Protein AF-0000000071233397 (afdb_homodimer)

Foldseek 3Di:
DDQCFLVVQLVVVVVVVDDQAFQEEEEQCFLNSSLLSSVVVRRQNYEYEDQDPVRVVNNVVSVSHPYYHHDAQALPDQGPAAFQQGQEYEYTAQPAPPGYPVNSVVNVLRNHHQQGKYKYKHADLVVRVVPDVCSPPCNVVVVVVVCVVVQQKAFDPPDFDWAACNDPRHIITMGMIGGD/DDQCFLVVQLVVVVVVPDDQAFQEEEEQCFLNSSLLSSVVVRRQNYEYEDQDPVRVVNNVVSVSHPYYHHDAQALPDQGPAAFQQGQEYEYTAQPAPPGYPVNSVVNVLRNHHQQGKYKYKHADLVVRVVPDVCSPPNNVVVVVVVCVVVQQWAFDPPDFDWAACNDPRHIITMGMIGGD

InterPro domains:
  IPR013216 Methyltransferase type 11 [PF08241] (25-119)
  IPR029063 S-adenosyl-L-methionine-dependent methyltransferase superfamily [G3DSA:3.40.50.150] (4-158)
  IPR029063 S-adenosyl-L-methionine-dependent methyltransferase superfamily [SSF53335] (17-158)

Secondary structure (DSSP, 8-state):
----HHHHHHHHHHHT---TT--EEEET-TTTHHHHHHHHTT---EEEEES-HHHHHHHHTT---SEEEE----SSPPPSS-TT-EEEEEEES-SSTTS--GGGHHHHHHTEEEEEEEEEEEE-GGGGTTT-GGGGGGHHHHHHHHHHHTTSEEEPTT-SEEEEEEETTEEEEEEEEEE-/----HHHHHHHHHHHT---TT--EEEET-TTTHHHHHHHHTT---EEEEES-HHHHHHHHTT---SEEEE----SSPPPSS-TT-EEEEEEES-SSTTS--GGGHHHHHHTEEEEEEEEEEEE-GGGGTTT-GGGGGGHHHHHHHHHHHTTSEEEPTT-SEEEEEEETTEEEEEEEEEE-

pLDDT: mean 94.41, std 7.29, range [35.34, 98.94]

Nearest PDB structures (foldseek):
  4rvd-assembly1_A  TM=6.442E-01  e=1.212E-06  Streptomyces argillaceus
  4e2w-assembly1_A  TM=6.762E-01  e=1.973E-05  Micromonospora chalcea
  4e33-assembly1_A  TM=6.770E-01  e=2.247E-05  Micromonospora chalcea
  4e31-assembly1_A  TM=6.654E-01  e=5.222E-05  Micromonospora chalcea
  4e2y-assembly1_A  TM=6.563E-01  e=7.224E-05  Micromonospora chalcea

Radius of gyration: 21.32 Å; Cα contacts (8 Å, |Δi|>4): 805; chains: 2; bounding box: 38×61×48 Å

Structure (mmCIF, N/CA/C/O backbone):
data_AF-0000000071233397-model_v1
#
loop_
_entity.id
_entity.type
_entity.pdbx_description
1 polymer 'Methyltransferase type 11 domain-containing protein'
#
loop_
_atom_site.group_PDB
_atom_site.id
_atom_site.type_symbol
_atom_site.label_atom_id
_atom_site.label_alt_id
_atom_site.label_comp_id
_atom_site.label_asym_id
_atom_site.label_entity_id
_atom_site.label_seq_id
_atom_site.pdbx_PDB_ins_code
_atom_site.Cartn_x
_atom_site.Cartn_y
_atom_site.Cartn_z
_atom_site.occupancy
_atom_site.B_iso_or_equiv
_atom_site.auth_seq_id
_atom_site.auth_comp_id
_atom_site.auth_asym_id
_atom_site.auth_atom_id
_atom_site.pdbx_PDB_model_num
ATOM 1 N N . MET A 1 1 ? 3.053 -9.32 6.953 1 35.34 1 MET A N 1
ATOM 2 C CA . MET A 1 1 ? 3.67 -8.164 7.602 1 35.34 1 MET A CA 1
ATOM 3 C C . MET A 1 1 ? 2.951 -6.879 7.215 1 35.34 1 MET A C 1
ATOM 5 O O . MET A 1 1 ? 2.602 -6.684 6.051 1 35.34 1 MET A O 1
ATOM 9 N N . GLU A 1 2 ? 2.107 -6.258 8.312 1 57.28 2 GLU A N 1
ATOM 10 C CA . GLU A 1 2 ? 1.035 -5.344 8.688 1 57.28 2 GLU A CA 1
ATOM 11 C C . GLU A 1 2 ? 1.42 -3.895 8.406 1 57.28 2 GLU A C 1
ATOM 13 O O . GLU A 1 2 ? 2.58 -3.512 8.562 1 57.28 2 GLU A O 1
ATOM 18 N N . TYR A 1 3 ? 1.066 -3.4 7.289 1 68 3 TYR A N 1
ATOM 19 C CA . TYR A 1 3 ? 1.159 -1.944 7.254 1 68 3 TYR A CA 1
ATOM 20 C C . TYR A 1 3 ? 0.625 -1.334 8.547 1 68 3 TYR A C 1
ATOM 22 O O . TYR A 1 3 ? -0.509 -1.606 8.945 1 68 3 TYR A O 1
ATOM 30 N N . ASN A 1 4 ? 1.48 -0.602 9.289 1 78.5 4 ASN A N 1
ATOM 31 C CA . ASN A 1 4 ? 1.163 -0.017 10.586 1 78.5 4 ASN A CA 1
ATOM 32 C C . ASN A 1 4 ? 1.314 1.501 10.57 1 78.5 4 ASN A C 1
ATOM 34 O O . ASN A 1 4 ? 1.545 2.117 11.609 1 78.5 4 ASN A O 1
ATOM 38 N N . GLY A 1 5 ? 1.146 2.045 9.367 1 85.94 5 GLY A N 1
ATOM 39 C CA . GLY A 1 5 ? 1.495 3.449 9.203 1 85.94 5 GLY A CA 1
ATOM 40 C C . GLY A 1 5 ? 0.657 4.375 10.062 1 85.94 5 GLY A C 1
ATOM 41 O O . GLY A 1 5 ? 1.182 5.309 10.672 1 85.94 5 GLY A O 1
ATOM 42 N N . GLY A 1 6 ? -0.65 4.172 10.188 1 91.5 6 GLY A N 1
ATOM 43 C CA . GLY A 1 6 ? -1.543 5.008 10.969 1 91.5 6 GLY A CA 1
ATOM 44 C C . GLY A 1 6 ? -1.247 4.961 12.461 1 91.5 6 GLY A C 1
ATOM 45 O O . GLY A 1 6 ? -1.093 6.004 13.094 1 91.5 6 GLY A O 1
ATOM 46 N N . SER A 1 7 ? -1.097 3.77 12.992 1 91.56 7 SER A N 1
ATOM 47 C CA . SER A 1 7 ? -0.805 3.586 14.406 1 91.56 7 SER A CA 1
ATOM 48 C C . SER A 1 7 ? 0.565 4.152 14.766 1 91.56 7 SER A C 1
ATOM 50 O O . SER A 1 7 ? 0.734 4.754 15.828 1 91.56 7 SER A O 1
ATOM 52 N N . ILE A 1 8 ? 1.503 3.955 13.859 1 93.19 8 ILE A N 1
ATOM 53 C CA . ILE A 1 8 ? 2.857 4.457 14.07 1 93.19 8 ILE A CA 1
ATOM 54 C C . ILE A 1 8 ? 2.846 5.98 14.086 1 93.19 8 ILE A C 1
ATOM 56 O O . ILE A 1 8 ? 3.418 6.605 14.984 1 93.19 8 ILE A O 1
ATOM 60 N N . ALA A 1 9 ? 2.186 6.562 13.086 1 96.62 9 ALA A N 1
ATOM 61 C CA . ALA A 1 9 ? 2.111 8.023 13.016 1 96.62 9 ALA A CA 1
ATOM 62 C C . ALA A 1 9 ? 1.471 8.602 14.273 1 96.62 9 ALA A C 1
ATOM 64 O O . ALA A 1 9 ? 1.976 9.57 14.844 1 96.62 9 ALA A O 1
ATOM 65 N N . ALA A 1 10 ? 0.35 7.984 14.711 1 97.25 10 ALA A N 1
ATOM 66 C CA . ALA A 1 10 ? -0.351 8.469 15.898 1 97.25 10 ALA A CA 1
ATOM 67 C C . ALA A 1 10 ? 0.529 8.352 17.141 1 97.25 10 ALA A C 1
ATOM 69 O O . ALA A 1 10 ? 0.567 9.258 17.969 1 97.25 10 ALA A O 1
ATOM 70 N N . LYS A 1 11 ? 1.208 7.23 17.234 1 96.44 11 LYS A N 1
ATOM 71 C CA . LYS A 1 11 ? 2.08 6.984 18.375 1 96.44 11 LYS A CA 1
ATOM 72 C C . LYS A 1 11 ? 3.146 8.07 18.5 1 96.44 11 LYS A C 1
ATOM 74 O O . LYS A 1 11 ? 3.328 8.656 19.562 1 96.44 11 LYS A O 1
ATOM 79 N N . TYR A 1 12 ? 3.795 8.336 17.453 1 97.31 12 TYR A N 1
ATOM 80 C CA . TYR A 1 12 ? 4.898 9.289 17.5 1 97.31 12 TYR A CA 1
ATOM 81 C C . TYR A 1 12 ? 4.379 10.719 17.547 1 97.31 12 TYR A C 1
ATOM 83 O O . TYR A 1 12 ? 4.996 11.594 18.172 1 97.31 12 TYR A O 1
ATOM 91 N N . PHE A 1 13 ? 3.264 10.984 16.938 1 98.25 13 PHE A N 1
ATOM 92 C CA . PHE A 1 13 ? 2.586 12.273 17.062 1 98.25 13 PHE A CA 1
ATOM 93 C C . PHE A 1 13 ? 2.307 12.594 18.516 1 98.25 13 PHE A C 1
ATOM 95 O O . PHE A 1 13 ? 2.557 13.711 18.969 1 98.25 13 PHE A O 1
ATOM 102 N N . LEU A 1 14 ? 1.788 11.633 19.25 1 98.38 14 LEU A N 1
ATOM 103 C CA . LEU A 1 14 ? 1.411 11.82 20.641 1 98.38 14 LEU A CA 1
ATOM 104 C C . LEU A 1 14 ? 2.635 12.141 21.5 1 98.38 14 LEU A C 1
ATOM 106 O O . LEU A 1 14 ? 2.533 12.875 22.484 1 98.38 14 LEU A O 1
ATOM 110 N N . GLN A 1 15 ? 3.77 11.648 21.078 1 97.69 15 GLN A N 1
ATOM 111 C CA . GLN A 1 15 ? 5.004 11.891 21.828 1 97.69 15 GLN A CA 1
ATOM 112 C C . GLN A 1 15 ? 5.449 13.344 21.688 1 97.69 15 GLN A C 1
ATOM 114 O O . GLN A 1 15 ? 6.258 13.82 22.484 1 97.69 15 GLN A O 1
ATOM 119 N N . MET A 1 16 ? 4.973 14.008 20.703 1 97.5 16 MET A N 1
ATOM 120 C CA . MET A 1 16 ? 5.355 15.398 20.5 1 97.5 16 MET A CA 1
ATOM 121 C C . MET A 1 16 ? 4.609 16.312 21.469 1 97.5 16 MET A C 1
ATOM 123 O O . MET A 1 16 ? 4.992 17.469 21.656 1 97.5 16 MET A O 1
ATOM 127 N N . ASN A 1 17 ? 3.512 15.836 22.062 1 97.19 17 ASN A N 1
ATOM 128 C CA . ASN A 1 17 ? 2.805 16.469 23.172 1 97.19 17 ASN A CA 1
ATOM 129 C C . ASN A 1 17 ? 2.299 17.859 22.781 1 97.19 17 ASN A C 1
ATOM 131 O O . ASN A 1 17 ? 2.537 18.844 23.5 1 97.19 17 ASN A O 1
ATOM 135 N N . PHE A 1 18 ? 1.607 17.922 21.672 1 98.31 18 PHE A N 1
ATOM 136 C CA . PHE A 1 18 ? 0.979 19.172 21.25 1 98.31 18 PHE A CA 1
ATOM 137 C C . PHE A 1 18 ? -0.182 19.531 22.172 1 98.31 18 PHE A C 1
ATOM 139 O O . PHE A 1 18 ? -0.684 18.672 22.906 1 98.31 18 PHE A O 1
ATOM 146 N N . GLU A 1 19 ? -0.528 20.812 22.156 1 98.19 19 GLU A N 1
ATOM 147 C CA . GLU A 1 19 ? -1.685 21.25 22.938 1 98.19 19 GLU A CA 1
ATOM 148 C C . GLU A 1 19 ? -2.955 20.547 22.484 1 98.19 19 GLU A C 1
ATOM 150 O O . GLU A 1 19 ? -3.176 20.344 21.297 1 98.19 19 GLU A O 1
ATOM 155 N N . LYS A 1 20 ? -3.822 20.172 23.406 1 98.12 20 LYS A N 1
ATOM 156 C CA . LYS A 1 20 ? -5.008 19.375 23.125 1 98.12 20 LYS A CA 1
ATOM 157 C C . LYS A 1 20 ? -6.023 20.156 22.297 1 98.12 20 LYS A C 1
ATOM 159 O O . LYS A 1 20 ? -6.852 19.562 21.609 1 98.12 20 LYS A O 1
ATOM 164 N N . ASP A 1 21 ? -5.941 21.438 22.359 1 97.75 21 ASP A N 1
ATOM 165 C CA . ASP A 1 21 ? -6.91 22.25 21.641 1 97.75 21 ASP A CA 1
ATOM 166 C C . ASP A 1 21 ? -6.395 22.609 20.234 1 97.75 21 ASP A C 1
ATOM 168 O O . ASP A 1 21 ? -7.047 23.344 19.5 1 97.75 21 ASP A O 1
ATOM 172 N N . SER A 1 22 ? -5.195 22.109 19.859 1 98.69 22 SER A N 1
ATOM 173 C CA . SER A 1 22 ? -4.664 22.328 18.531 1 98.69 22 SER A CA 1
ATOM 174 C C . SER A 1 22 ? -5.66 21.875 17.453 1 98.69 22 SER A C 1
ATOM 176 O O . SER A 1 22 ? -6.336 20.859 17.609 1 98.69 22 SER A O 1
ATOM 178 N N . LYS A 1 23 ? -5.75 22.688 16.406 1 98.88 23 LYS A N 1
ATOM 179 C CA . LYS A 1 23 ? -6.523 22.297 15.234 1 98.88 23 LYS A CA 1
ATOM 180 C C . LYS A 1 23 ? -5.699 21.391 14.32 1 98.88 23 LYS A C 1
ATOM 182 O O . LYS A 1 23 ? -4.688 21.828 13.758 1 98.88 23 LYS A O 1
ATOM 187 N N . ILE A 1 24 ? -6.125 20.156 14.164 1 98.94 24 ILE A N 1
ATOM 188 C CA . ILE A 1 24 ? -5.348 19.141 13.484 1 98.94 24 ILE A CA 1
ATOM 189 C C . ILE A 1 24 ? -6.078 18.688 12.211 1 98.94 24 ILE A C 1
ATOM 191 O O . ILE A 1 24 ? -7.301 18.547 12.219 1 98.94 24 ILE A O 1
ATOM 195 N N . LEU A 1 25 ? -5.367 18.547 11.141 1 98.94 25 LEU A N 1
ATOM 196 C CA . LEU A 1 25 ? -5.895 17.938 9.93 1 98.94 25 LEU A CA 1
ATOM 197 C C . LEU A 1 25 ? -5.184 16.609 9.633 1 98.94 25 LEU A C 1
ATOM 199 O O . LEU A 1 25 ? -3.951 16.578 9.578 1 98.94 25 LEU A O 1
ATOM 203 N N . ASP A 1 26 ? -5.938 15.57 9.578 1 98.81 26 ASP A N 1
ATOM 204 C CA . ASP A 1 26 ? -5.48 14.258 9.148 1 98.81 26 ASP A CA 1
ATOM 205 C C . ASP A 1 26 ? -5.668 14.078 7.641 1 98.81 26 ASP A C 1
ATOM 207 O O . ASP A 1 26 ? -6.777 13.812 7.18 1 98.81 26 ASP A O 1
ATOM 211 N N . ILE A 1 27 ? -4.574 14.242 6.871 1 98.38 27 ILE A N 1
ATOM 212 C CA . ILE A 1 27 ? -4.641 14.102 5.418 1 98.38 27 ILE A CA 1
ATOM 213 C C . ILE A 1 27 ? -4.371 12.648 5.027 1 98.38 27 ILE A C 1
ATOM 215 O O . ILE A 1 27 ? -3.398 12.047 5.488 1 98.38 27 ILE A O 1
ATOM 219 N N . GLY A 1 28 ? -5.137 12.172 4.035 1 96.25 28 GLY A N 1
ATOM 220 C CA . GLY A 1 28 ? -5.113 10.734 3.82 1 96.25 28 GLY A CA 1
ATOM 221 C C . GLY A 1 28 ? -5.617 9.945 5.016 1 96.25 28 GLY A C 1
ATOM 222 O O . GLY A 1 28 ? -4.973 8.992 5.453 1 96.25 28 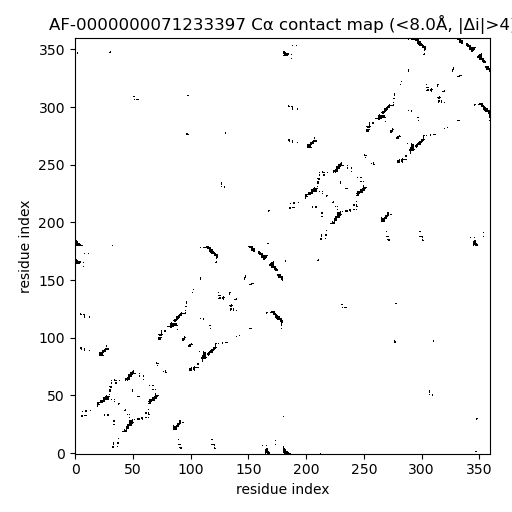GLY A O 1
ATOM 223 N N . ALA A 1 29 ? -6.766 10.281 5.531 1 96.44 29 ALA A N 1
ATOM 224 C CA . ALA A 1 29 ? -7.23 9.812 6.836 1 96.44 29 ALA A CA 1
ATOM 225 C C . ALA A 1 29 ? -7.703 8.367 6.758 1 96.44 29 ALA A C 1
ATOM 227 O O . ALA A 1 29 ? -7.816 7.684 7.777 1 96.44 29 ALA A O 1
ATOM 228 N N . GLY A 1 30 ? -7.996 7.902 5.535 1 92.56 30 GLY A N 1
ATOM 229 C CA . GLY A 1 30 ? -8.438 6.523 5.395 1 92.56 30 GLY A CA 1
ATOM 230 C C . GLY A 1 30 ? -9.672 6.203 6.223 1 92.56 30 GLY A C 1
ATOM 231 O O . GLY A 1 30 ? -10.656 6.938 6.188 1 92.56 30 GLY A O 1
ATOM 232 N N . THR A 1 31 ? -9.625 5.145 6.965 1 91.38 31 THR A N 1
ATOM 233 C CA . THR A 1 31 ? -10.773 4.738 7.77 1 91.38 31 THR A CA 1
ATOM 234 C C . THR A 1 31 ? -10.773 5.457 9.117 1 91.38 31 THR A C 1
ATOM 236 O O . THR A 1 31 ? -11.672 5.25 9.938 1 91.38 31 THR A O 1
ATOM 239 N N . GLY A 1 32 ? -9.773 6.203 9.414 1 95.12 32 GLY A N 1
ATOM 240 C CA . GLY A 1 32 ? -9.82 7.102 10.555 1 95.12 32 GLY A CA 1
ATOM 241 C C . GLY A 1 32 ? -9.102 6.559 11.773 1 95.12 32 GLY A C 1
ATOM 242 O O . GLY A 1 32 ? -9.469 6.875 12.906 1 95.12 32 GLY A O 1
ATOM 243 N N . ILE A 1 33 ? -8.07 5.836 11.594 1 93.31 33 ILE A N 1
ATOM 244 C CA . ILE A 1 33 ? -7.348 5.219 12.703 1 93.31 33 ILE A CA 1
ATOM 245 C C . ILE A 1 33 ? -6.656 6.297 13.531 1 93.31 33 ILE A C 1
ATOM 247 O O . ILE A 1 33 ? -6.68 6.25 14.766 1 93.31 33 ILE A O 1
ATOM 251 N N . ILE A 1 34 ? -6.094 7.246 12.891 1 96.88 34 ILE A N 1
ATOM 252 C CA . ILE A 1 34 ? -5.371 8.305 13.586 1 96.88 34 ILE A CA 1
ATOM 253 C C . ILE A 1 34 ? -6.344 9.125 14.43 1 96.88 34 ILE A C 1
ATOM 255 O O . ILE A 1 34 ? -6.074 9.398 15.602 1 96.88 34 ILE A O 1
ATOM 259 N N . GLY A 1 35 ? -7.438 9.5 13.836 1 97.5 35 GLY A N 1
ATOM 260 C CA . GLY A 1 35 ? -8.438 10.242 14.578 1 97.5 35 GLY A CA 1
ATOM 261 C C . GLY A 1 35 ? -8.914 9.523 15.828 1 97.5 35 GLY A C 1
ATOM 262 O O . GLY A 1 35 ? -9.07 10.133 16.891 1 97.5 35 GLY A O 1
ATOM 263 N N . GLU A 1 36 ? -9.148 8.25 15.727 1 96.69 36 GLU A N 1
ATOM 264 C CA . GLU A 1 36 ? -9.586 7.441 16.859 1 96.69 36 GLU A CA 1
ATOM 265 C C . GLU A 1 36 ? -8.57 7.48 18 1 96.69 36 GLU A C 1
ATOM 267 O O . GLU A 1 36 ? -8.93 7.684 19.156 1 96.69 36 GLU A O 1
ATOM 272 N N . ILE A 1 37 ? -7.324 7.273 17.641 1 97.19 37 ILE A N 1
ATOM 273 C CA . ILE A 1 37 ? -6.262 7.23 18.641 1 97.19 37 ILE A CA 1
ATOM 274 C C . ILE A 1 37 ? -6.094 8.609 19.281 1 97.19 37 ILE A C 1
ATOM 276 O O . ILE A 1 37 ? -5.992 8.727 20.5 1 97.19 37 ILE A O 1
ATOM 280 N N . LEU A 1 38 ? -6.113 9.648 18.469 1 98.38 38 LEU A N 1
ATOM 281 C CA . LEU A 1 38 ? -5.906 10.992 18.969 1 98.38 38 LEU A CA 1
ATOM 282 C C . LEU A 1 38 ? -7.062 11.414 19.875 1 98.38 38 LEU A C 1
ATOM 284 O O . LEU A 1 38 ? -6.848 12.039 20.922 1 98.38 38 LEU A O 1
ATOM 288 N N . GLN A 1 39 ? -8.281 11.055 19.453 1 98 39 GLN A N 1
ATOM 289 C CA . GLN A 1 39 ? -9.445 11.391 20.266 1 98 39 GLN A CA 1
ATOM 290 C C . GLN A 1 39 ? -9.375 10.711 21.641 1 98 39 GLN A C 1
ATOM 292 O O . GLN A 1 39 ? -9.672 11.328 22.656 1 98 39 GLN A O 1
ATOM 297 N N . HIS A 1 40 ? -9.023 9.516 21.656 1 97.69 40 HIS A N 1
ATOM 298 C CA . HIS A 1 40 ? -8.883 8.766 22.891 1 97.69 40 HIS A CA 1
ATOM 299 C C . HIS A 1 40 ? -7.828 9.383 23.797 1 97.69 40 HIS A C 1
ATOM 301 O O . HIS A 1 40 ? -7.84 9.164 25.016 1 97.69 40 HIS A O 1
ATOM 307 N N . ASN A 1 41 ? -6.961 10.117 23.219 1 98.19 41 ASN A N 1
ATOM 308 C CA . ASN A 1 41 ? -5.895 10.742 23.984 1 98.19 41 ASN A CA 1
ATOM 309 C C . ASN A 1 41 ? -6.168 12.227 24.219 1 98.19 41 ASN A C 1
ATOM 311 O O . ASN A 1 41 ? -5.25 12.984 24.531 1 98.19 41 ASN A O 1
ATOM 315 N N . GLY A 1 42 ? -7.328 12.656 23.906 1 97.94 42 GLY A N 1
ATOM 316 C CA . GLY A 1 42 ? -7.777 13.953 24.391 1 97.94 42 GLY A CA 1
ATOM 317 C C . GLY A 1 42 ? -7.82 15.016 23.297 1 97.94 42 GLY A C 1
ATOM 318 O O . GLY A 1 42 ? -8.133 16.172 23.562 1 97.94 42 GLY A O 1
ATOM 319 N N . TYR A 1 43 ? -7.5 14.688 22.094 1 98.5 43 TYR A N 1
ATOM 320 C CA . TYR A 1 43 ? -7.617 15.633 20.984 1 98.5 43 TYR A CA 1
ATOM 321 C C . TYR A 1 43 ? -9.023 15.602 20.391 1 98.5 43 TYR A C 1
ATOM 323 O O . TYR A 1 43 ? -9.523 14.539 20.016 1 98.5 43 TYR A O 1
ATOM 331 N N . GLU A 1 44 ? -9.617 16.766 20.281 1 97.12 44 GLU A N 1
ATOM 332 C CA . GLU A 1 44 ? -11.008 16.781 19.828 1 97.12 44 GLU A CA 1
ATOM 333 C C . GLU A 1 44 ? -11.172 17.625 18.562 1 97.12 44 GLU A C 1
ATOM 335 O O . GLU A 1 44 ? -12.188 17.516 17.875 1 97.12 44 GLU A O 1
ATOM 340 N N . ASN A 1 45 ? -10.227 18.469 18.312 1 98.56 45 ASN A N 1
ATOM 341 C CA . ASN A 1 45 ? -10.297 19.375 17.172 1 98.56 45 ASN A CA 1
ATOM 342 C C . ASN A 1 45 ? -9.547 18.812 15.961 1 98.56 45 ASN A C 1
ATOM 344 O O . ASN A 1 45 ? -8.555 19.375 15.516 1 98.56 45 ASN A O 1
ATOM 348 N N . ILE A 1 46 ? -10.094 17.703 15.43 1 98.81 46 ILE A N 1
ATOM 349 C CA . ILE A 1 46 ? -9.438 16.984 14.344 1 98.81 46 ILE A CA 1
ATOM 350 C C . ILE A 1 46 ? -10.352 16.969 13.117 1 98.81 46 ILE A C 1
ATOM 352 O O . ILE A 1 46 ? -11.531 16.609 13.219 1 98.81 46 ILE A O 1
ATOM 356 N N . ASP A 1 47 ? -9.883 17.406 12.008 1 98.88 47 ASP A N 1
ATOM 357 C CA . ASP A 1 47 ? -10.539 17.25 10.711 1 98.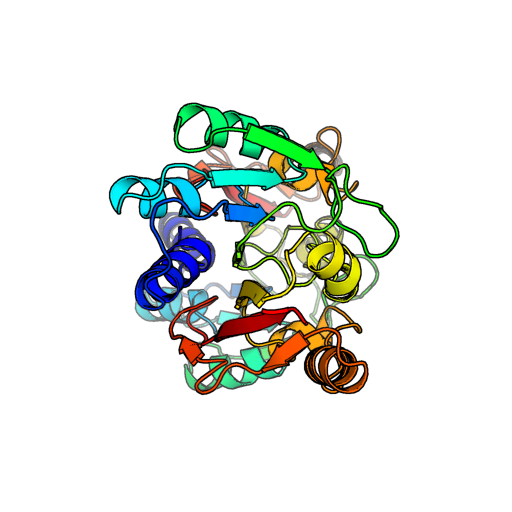88 47 ASP A CA 1
ATOM 358 C C . ASP A 1 47 ? -9.867 16.156 9.891 1 98.88 47 ASP A C 1
ATOM 360 O O . ASP A 1 47 ? -8.719 15.797 10.141 1 98.88 47 ASP A O 1
ATOM 364 N N . ALA A 1 48 ? -10.617 15.609 8.984 1 98.75 48 ALA A N 1
ATOM 365 C CA . ALA A 1 48 ? -10.109 14.562 8.102 1 98.75 48 ALA A CA 1
ATOM 366 C C . ALA A 1 48 ? -10.219 14.984 6.637 1 98.75 48 ALA A C 1
ATOM 368 O O . ALA A 1 48 ? -11.18 15.656 6.254 1 98.75 48 ALA A O 1
ATOM 369 N N . LEU A 1 49 ? -9.234 14.625 5.859 1 98.12 49 LEU A N 1
ATOM 370 C CA . LEU A 1 49 ? -9.266 14.805 4.414 1 98.12 49 LEU A CA 1
ATOM 371 C C . LEU A 1 49 ? -8.836 13.531 3.695 1 98.12 49 LEU A C 1
ATOM 373 O O . LEU A 1 49 ? -7.801 12.953 4.023 1 98.12 49 LEU A O 1
ATOM 377 N N . ASP A 1 50 ? -9.617 13.016 2.846 1 95.81 50 ASP A N 1
ATOM 378 C CA . ASP A 1 50 ? -9.312 11.883 1.974 1 95.81 50 ASP A CA 1
ATOM 379 C C . ASP A 1 50 ? -10.094 11.977 0.663 1 95.81 50 ASP A C 1
ATOM 381 O O . ASP A 1 50 ? -11.102 12.68 0.585 1 95.81 50 ASP A O 1
ATOM 385 N N . SER A 1 51 ? -9.562 11.336 -0.339 1 92.94 51 SER A N 1
ATOM 386 C CA . SER A 1 51 ? -10.234 11.391 -1.634 1 92.94 51 SER A CA 1
ATOM 387 C C . SER A 1 51 ? -11.234 10.242 -1.789 1 92.94 51 SER A C 1
ATOM 389 O O . SER A 1 51 ? -12.109 10.289 -2.66 1 92.94 51 SER A O 1
ATOM 391 N N . ASN A 1 52 ? -11.062 9.203 -1.028 1 90.06 52 ASN A N 1
ATOM 392 C CA . ASN A 1 52 ? -11.844 7.98 -1.206 1 90.06 52 ASN A CA 1
ATOM 393 C C . ASN A 1 52 ? -13.172 8.047 -0.45 1 90.06 52 ASN A C 1
ATOM 395 O O . ASN A 1 52 ? -13.188 8.008 0.781 1 90.06 52 ASN A O 1
ATOM 399 N N . GLU A 1 53 ? -14.258 8.031 -1.21 1 90.25 53 GLU A N 1
ATOM 400 C CA . GLU A 1 53 ? -15.594 8.156 -0.626 1 90.25 53 GLU A CA 1
ATOM 401 C C . GLU A 1 53 ? -15.922 6.961 0.26 1 90.25 53 GLU A C 1
ATOM 403 O O . GLU A 1 53 ? -16.547 7.113 1.315 1 90.25 53 GLU A O 1
ATOM 408 N N . GLU A 1 54 ? -15.562 5.832 -0.189 1 86.94 54 GLU A N 1
ATOM 409 C CA . GLU A 1 54 ? -15.852 4.621 0.574 1 86.94 54 GLU A CA 1
ATOM 410 C C . GLU A 1 54 ? -15.156 4.641 1.929 1 86.94 54 GLU A C 1
ATOM 412 O O . GLU A 1 54 ? -15.742 4.27 2.945 1 86.94 54 GLU A O 1
ATOM 417 N N . MET A 1 55 ? -13.914 5.004 1.974 1 90.5 55 MET A N 1
ATOM 418 C CA . MET A 1 55 ? -13.172 5.105 3.223 1 90.5 55 MET A CA 1
ATOM 419 C C . MET A 1 55 ? -13.773 6.172 4.133 1 90.5 55 MET A C 1
ATOM 421 O O . MET A 1 55 ? -13.875 5.973 5.344 1 90.5 55 MET A O 1
ATOM 425 N N . LEU A 1 56 ? -14.188 7.301 3.49 1 94 56 LEU A N 1
ATOM 426 C CA . LEU A 1 56 ? -14.758 8.391 4.27 1 94 56 LEU A CA 1
ATOM 427 C C . LEU A 1 56 ? -16.078 7.973 4.902 1 94 56 LEU A C 1
ATOM 429 O O . LEU A 1 56 ? -16.406 8.414 6.008 1 94 56 LEU A O 1
ATOM 433 N N . THR A 1 57 ? -16.812 7.16 4.23 1 92.88 57 THR A N 1
ATOM 434 C CA . THR A 1 57 ? -18.062 6.645 4.773 1 92.88 57 THR A CA 1
ATOM 435 C C . THR A 1 57 ? -17.812 5.84 6.047 1 92.88 57 THR A C 1
ATOM 437 O O . THR A 1 57 ? -18.531 5.984 7.035 1 92.88 57 THR A O 1
ATOM 440 N N . ILE A 1 58 ? -16.844 5.07 6.07 1 91.62 58 ILE A N 1
ATOM 441 C CA . ILE A 1 58 ? -16.469 4.273 7.227 1 91.62 58 ILE A CA 1
ATOM 442 C C . ILE A 1 58 ? -15.945 5.191 8.336 1 91.62 58 ILE A C 1
ATOM 444 O O . ILE A 1 58 ? -16.312 5.031 9.5 1 91.62 58 ILE A O 1
ATOM 448 N N . LEU A 1 59 ? -15.109 6.082 7.941 1 94.94 59 LEU A N 1
ATOM 449 C CA . LEU A 1 59 ? -14.5 7.027 8.867 1 94.94 59 LEU A CA 1
ATOM 450 C C . LEU A 1 59 ? -15.562 7.809 9.633 1 94.94 59 LEU A C 1
ATOM 452 O O . LEU A 1 59 ? -15.422 8.055 10.828 1 94.94 59 LEU A O 1
ATOM 456 N N . LYS A 1 60 ? -16.578 8.25 8.977 1 96.56 60 LYS A N 1
ATOM 457 C CA . LYS A 1 60 ? -17.625 9.062 9.57 1 96.56 60 LYS A CA 1
ATOM 458 C C . LYS A 1 60 ? -18.344 8.305 10.695 1 96.56 60 LYS A C 1
ATOM 460 O O . LYS A 1 60 ? -18.812 8.914 11.656 1 96.56 60 LYS A O 1
ATOM 465 N N . GLN A 1 61 ? -18.281 7.031 10.633 1 94.94 61 GLN A N 1
ATOM 466 C CA . GLN A 1 61 ? -18.953 6.211 11.641 1 94.94 61 GLN A CA 1
ATOM 467 C C . GLN A 1 61 ? -18.188 6.215 12.953 1 94.94 61 GLN A C 1
ATOM 469 O O . GLN A 1 61 ? -18.734 5.895 14.008 1 94.94 61 GLN A O 1
ATOM 474 N N . LYS A 1 62 ? -17.016 6.578 12.914 1 93.62 62 LYS A N 1
ATOM 475 C CA . LYS A 1 62 ? -16.188 6.578 14.109 1 93.62 62 LYS A CA 1
ATOM 476 C C . LYS A 1 62 ? -16.453 7.809 14.969 1 93.62 62 LYS A C 1
ATOM 478 O O . LYS A 1 62 ? -16.125 7.832 16.156 1 93.62 62 LYS A O 1
ATOM 483 N N . ASN A 1 63 ? -16.922 8.844 14.398 1 96.12 63 ASN A N 1
ATOM 484 C CA . ASN A 1 63 ? -17.312 10.062 15.094 1 96.12 63 ASN A CA 1
ATOM 485 C C . ASN A 1 63 ? -16.141 10.695 15.836 1 96.12 63 ASN A C 1
ATOM 487 O O . ASN A 1 63 ? -16.297 11.156 16.969 1 96.12 63 ASN A O 1
ATOM 491 N N . CYS A 1 64 ? -15 10.633 15.266 1 97.38 64 CYS A N 1
ATOM 492 C CA . CYS A 1 64 ? -13.812 11.172 15.922 1 97.38 64 CYS A CA 1
ATOM 493 C C . CYS A 1 64 ? -13.297 12.406 15.195 1 97.38 64 CYS A C 1
ATOM 495 O O . CYS A 1 64 ? -12.328 13.031 15.633 1 97.38 64 CYS A O 1
ATOM 497 N N . TYR A 1 65 ? -13.891 12.773 14.125 1 98.44 65 TYR A N 1
ATOM 498 C CA . TYR A 1 65 ? -13.508 13.938 13.336 1 98.44 65 TYR A CA 1
ATOM 499 C C . TYR A 1 65 ? -14.609 14.992 13.352 1 98.44 65 TYR A C 1
ATOM 501 O O . TYR A 1 65 ? -15.797 14.664 13.266 1 98.44 65 TYR A O 1
ATOM 509 N N . LYS A 1 66 ? -14.25 16.234 13.469 1 98.25 66 LYS A N 1
ATOM 510 C CA . LYS A 1 66 ? -15.211 17.328 13.461 1 98.25 66 LYS A CA 1
ATOM 511 C C . LYS A 1 66 ? -15.727 17.594 12.055 1 98.25 66 LYS A C 1
ATOM 513 O O . LYS A 1 66 ? -16.922 17.812 11.859 1 98.25 66 LYS A O 1
ATOM 518 N N . ASN A 1 67 ? -14.797 17.672 11.148 1 98.19 67 ASN A N 1
ATOM 519 C CA . ASN A 1 67 ? -15.125 17.891 9.742 1 98.19 67 ASN A CA 1
ATOM 520 C C . ASN A 1 67 ? -14.438 16.859 8.844 1 98.19 67 ASN A C 1
ATOM 522 O O . ASN A 1 67 ? -13.32 16.422 9.133 1 98.19 67 ASN A O 1
ATOM 526 N N . VAL A 1 68 ? -15.172 16.469 7.836 1 98.19 68 VAL A N 1
ATOM 527 C CA . VAL A 1 68 ? -14.664 15.531 6.844 1 98.19 68 VAL A CA 1
ATOM 528 C C . VAL A 1 68 ? -14.641 16.203 5.469 1 98.19 68 VAL A C 1
ATOM 530 O O . VAL A 1 68 ? -15.672 16.641 4.965 1 98.19 68 VAL A O 1
ATOM 533 N N . ILE A 1 69 ? -13.469 16.281 4.902 1 97.69 69 ILE A N 1
ATOM 534 C CA . ILE A 1 69 ? -13.266 16.953 3.627 1 97.69 69 ILE A CA 1
ATOM 535 C C . ILE A 1 69 ? -12.93 15.922 2.549 1 97.69 69 ILE A C 1
ATOM 537 O O . ILE A 1 69 ? -11.977 15.148 2.688 1 97.69 69 ILE A O 1
ATOM 541 N N . LYS A 1 70 ? -13.734 15.852 1.519 1 96.06 70 LYS A N 1
ATOM 542 C CA . LYS A 1 70 ? -13.406 15.023 0.359 1 96.06 70 LYS A CA 1
ATOM 543 C C . LYS A 1 70 ? -12.633 15.828 -0.685 1 96.06 70 LYS A C 1
ATOM 545 O O . LYS A 1 70 ? -13.156 16.781 -1.254 1 96.06 70 LYS A O 1
ATOM 550 N N . SER A 1 71 ? -11.359 15.43 -0.914 1 94.88 71 SER A N 1
ATOM 551 C CA . SER A 1 71 ? -10.539 16.125 -1.9 1 94.88 71 SER A CA 1
ATOM 552 C C . SER A 1 71 ? -9.336 15.281 -2.312 1 94.88 71 SER A C 1
ATOM 554 O O . SER A 1 71 ? -8.812 14.508 -1.512 1 94.88 71 SER A O 1
ATOM 556 N N . ILE A 1 72 ? -8.945 15.461 -3.557 1 92.62 72 ILE A N 1
ATOM 557 C CA . ILE A 1 72 ? -7.691 14.875 -4.023 1 92.62 72 ILE A CA 1
ATOM 558 C C . ILE A 1 72 ? -6.527 15.805 -3.68 1 92.62 72 ILE A C 1
ATOM 560 O O . ILE A 1 72 ? -6.672 17.031 -3.709 1 92.62 72 ILE A O 1
ATOM 564 N N . VAL A 1 73 ? -5.469 15.234 -3.324 1 95.19 73 VAL A N 1
ATOM 565 C CA . VAL A 1 73 ? -4.266 16 -3.025 1 95.19 73 VAL A CA 1
ATOM 566 C C . VAL A 1 73 ? -3.236 15.812 -4.137 1 95.19 73 VAL A C 1
ATOM 568 O O . VAL A 1 73 ? -2.646 14.734 -4.262 1 95.19 73 VAL A O 1
ATOM 571 N N . THR A 1 74 ? -3.014 16.781 -4.926 1 93.69 74 THR A N 1
ATOM 572 C CA . THR A 1 74 ? -1.997 16.812 -5.973 1 93.69 74 THR A CA 1
ATOM 573 C C . THR A 1 74 ? -1.251 18.141 -5.969 1 93.69 74 THR A C 1
ATOM 575 O O . THR A 1 74 ? -1.713 19.109 -5.375 1 93.69 74 THR A O 1
ATOM 578 N N . PRO A 1 75 ? -0.07 18.109 -6.586 1 94.44 75 PRO A N 1
ATOM 579 C CA . PRO A 1 75 ? 0.672 19.375 -6.641 1 94.44 75 PRO A CA 1
ATOM 580 C C . PRO A 1 75 ? -0.096 20.469 -7.363 1 94.44 75 PRO A C 1
ATOM 582 O O . PRO A 1 75 ? 0.099 21.656 -7.074 1 94.44 75 PRO A O 1
ATOM 585 N N . GLU A 1 76 ? -1.046 20.094 -8.234 1 92.56 76 GLU A N 1
ATOM 586 C CA . GLU A 1 76 ? -1.727 21.062 -9.102 1 92.56 76 GLU A CA 1
ATOM 587 C C . GLU A 1 76 ? -3.066 21.484 -8.508 1 92.56 76 GLU A C 1
ATOM 589 O O . GLU A 1 76 ? -3.635 22.5 -8.914 1 92.56 76 GLU A O 1
ATOM 594 N N . THR A 1 77 ? -3.508 20.75 -7.566 1 89.06 77 THR A N 1
ATOM 595 C CA . THR A 1 77 ? -4.836 21.016 -7.027 1 89.06 77 THR A CA 1
ATOM 596 C C . THR A 1 77 ? -4.754 21.891 -5.777 1 89.06 77 THR A C 1
ATOM 598 O O . THR A 1 77 ? -4.055 21.547 -4.82 1 89.06 77 THR A O 1
ATOM 601 N N . LYS A 1 78 ? -5.496 22.984 -5.883 1 93.31 78 LYS A N 1
ATOM 602 C CA . LYS A 1 78 ? -5.625 23.781 -4.672 1 93.31 78 LYS A CA 1
ATOM 603 C C . LYS A 1 78 ? -6.625 23.156 -3.701 1 93.31 78 LYS A C 1
ATOM 605 O O . LYS A 1 78 ? -7.801 23 -4.031 1 93.31 78 LYS A O 1
ATOM 610 N N . LEU A 1 79 ? -6.164 22.797 -2.549 1 96.19 79 LEU A N 1
ATOM 611 C CA . LEU A 1 79 ? -7.051 22.234 -1.543 1 96.19 79 LEU A CA 1
ATOM 612 C C . LEU A 1 79 ? -8.133 23.234 -1.141 1 96.19 79 LEU A C 1
ATOM 614 O O . LEU A 1 79 ? -7.863 24.438 -1.034 1 96.19 79 LEU A O 1
ATOM 618 N N . PRO A 1 80 ? -9.344 22.781 -0.975 1 96.94 80 PRO A N 1
ATOM 619 C CA . PRO A 1 80 ? -10.43 23.672 -0.545 1 96.94 80 PRO A CA 1
ATOM 620 C C . PRO A 1 80 ? -10.352 24.016 0.939 1 96.94 80 PRO A C 1
ATOM 622 O O . PRO A 1 80 ? -11.32 23.812 1.678 1 96.94 80 PRO A O 1
ATOM 625 N N . ILE A 1 81 ? -9.273 24.5 1.324 1 98.19 81 ILE A N 1
ATOM 626 C CA . ILE A 1 81 ? -8.961 24.859 2.703 1 98.19 81 ILE A CA 1
ATOM 627 C C . ILE A 1 81 ? -8.266 26.219 2.738 1 98.19 81 ILE A C 1
ATOM 629 O O . ILE A 1 81 ? -7.434 26.531 1.882 1 98.19 81 ILE A O 1
ATOM 633 N N . ASN A 1 82 ? -8.594 27.047 3.639 1 98.06 82 ASN A N 1
ATOM 634 C CA . ASN A 1 82 ? -7.996 28.375 3.768 1 98.06 82 ASN A CA 1
ATOM 635 C C . ASN A 1 82 ? -6.52 28.297 4.141 1 98.06 82 ASN A C 1
ATOM 637 O O . ASN A 1 82 ? -6.094 27.328 4.777 1 98.06 82 ASN A O 1
ATOM 641 N N . ASP A 1 83 ? -5.789 29.344 3.744 1 98.31 83 ASP A N 1
ATOM 642 C CA . ASP A 1 83 ? -4.387 29.422 4.133 1 98.31 83 ASP A CA 1
ATOM 643 C C . ASP A 1 83 ? -4.238 29.453 5.656 1 98.31 83 ASP A C 1
ATOM 645 O O . ASP A 1 83 ? -5.047 30.078 6.348 1 98.31 83 ASP A O 1
ATOM 649 N N . ARG A 1 84 ? -3.244 28.766 6.176 1 98.56 84 ARG A N 1
ATOM 650 C CA . ARG A 1 84 ? -2.852 28.844 7.578 1 98.56 84 ARG A CA 1
ATOM 651 C C . ARG A 1 84 ? -4.023 28.5 8.492 1 98.56 84 ARG A C 1
ATOM 653 O O . ARG A 1 84 ? -4.281 29.203 9.469 1 98.56 84 ARG A O 1
ATOM 660 N N . GLN A 1 85 ? -4.695 27.469 8.102 1 98.69 85 GLN A N 1
ATOM 661 C CA . GLN A 1 85 ? -5.906 27.125 8.836 1 98.69 85 GLN A CA 1
ATOM 662 C C . GLN A 1 85 ? -5.594 26.172 9.984 1 98.69 85 GLN A C 1
ATOM 664 O O . GLN A 1 85 ? -6.266 26.188 11.016 1 98.69 85 GLN A O 1
ATOM 669 N N . TYR A 1 86 ? -4.598 25.359 9.898 1 98.94 86 TYR A N 1
ATOM 670 C CA . TYR A 1 86 ? -4.375 24.281 10.867 1 98.94 86 TYR A CA 1
ATOM 671 C C . TYR A 1 86 ? -3.088 24.516 11.648 1 98.94 86 TYR A C 1
ATOM 673 O O . TYR A 1 86 ? -2.107 25.031 11.109 1 98.94 86 TYR A O 1
ATOM 681 N N . ASP A 1 87 ? -3.115 24.109 12.914 1 98.94 87 ASP A N 1
ATOM 682 C CA . ASP A 1 87 ? -1.913 24.125 13.734 1 98.94 87 ASP A CA 1
ATOM 683 C C . ASP A 1 87 ? -0.971 22.984 13.367 1 98.94 87 ASP A C 1
ATOM 685 O O . ASP A 1 87 ? 0.25 23.156 13.375 1 98.94 87 ASP A O 1
ATOM 689 N N . ILE A 1 88 ? -1.514 21.859 13.094 1 98.94 88 ILE A N 1
ATOM 690 C CA . ILE A 1 88 ? -0.747 20.656 12.836 1 98.94 88 ILE A CA 1
ATOM 691 C C . ILE A 1 88 ? -1.419 19.844 11.734 1 98.94 88 ILE A C 1
ATOM 693 O O . ILE A 1 88 ? -2.643 19.688 11.719 1 98.94 88 ILE A O 1
ATOM 697 N N . ILE A 1 89 ? -0.625 19.344 10.828 1 98.94 89 ILE A N 1
ATOM 698 C CA . ILE A 1 89 ? -1.055 18.359 9.836 1 98.94 89 ILE A CA 1
ATOM 699 C C . ILE A 1 89 ? -0.373 17.016 10.109 1 98.94 89 ILE A C 1
ATOM 701 O O . ILE A 1 89 ? 0.824 16.969 10.398 1 98.94 89 ILE A O 1
ATOM 705 N N . ILE A 1 90 ? -1.149 15.945 10.102 1 98.88 90 ILE A N 1
ATOM 706 C CA . ILE A 1 90 ? -0.597 14.609 10.25 1 98.88 90 ILE A CA 1
ATOM 707 C C . ILE A 1 90 ? -0.989 13.742 9.055 1 98.88 90 ILE A C 1
ATOM 709 O O . ILE A 1 90 ? -2.102 13.859 8.531 1 98.88 90 ILE A O 1
ATOM 713 N N . MET A 1 91 ? -0.069 12.984 8.562 1 98.31 91 MET A N 1
ATOM 714 C CA . MET A 1 91 ? -0.257 12.047 7.461 1 98.31 91 MET A CA 1
ATOM 715 C C . MET A 1 91 ? 0.385 10.703 7.781 1 98.31 91 MET A C 1
ATOM 717 O O . MET A 1 91 ? 1.337 10.633 8.562 1 98.31 91 MET A O 1
ATOM 721 N N . ALA A 1 92 ? -0.126 9.648 7.219 1 96.5 92 ALA A N 1
ATOM 722 C CA . ALA A 1 92 ? 0.449 8.328 7.441 1 96.5 92 ALA A CA 1
ATOM 723 C C . ALA A 1 92 ? 0.454 7.508 6.152 1 96.5 92 ALA A C 1
ATOM 725 O O . ALA A 1 92 ? -0.606 7.184 5.613 1 96.5 92 ALA A O 1
ATOM 726 N N . GLY A 1 93 ? 1.628 7.188 5.711 1 93.88 93 GLY A N 1
ATOM 727 C CA . GLY A 1 93 ? 1.776 6.27 4.594 1 93.88 93 GLY A CA 1
ATOM 728 C C . GLY A 1 93 ? 1.246 6.828 3.285 1 93.88 93 GLY A C 1
ATOM 729 O O . GLY A 1 93 ? 0.824 6.07 2.408 1 93.88 93 GLY A O 1
ATOM 730 N N . VAL A 1 94 ? 1.214 8.117 3.146 1 94.81 94 VAL A N 1
ATOM 731 C CA . VAL A 1 94 ? 0.563 8.695 1.975 1 94.81 94 VAL A CA 1
ATOM 732 C C . VAL A 1 94 ? 1.604 8.984 0.896 1 94.81 94 VAL A C 1
ATOM 734 O O . VAL A 1 94 ? 1.278 9.031 -0.293 1 94.81 94 VAL A O 1
ATOM 737 N N . PHE A 1 95 ? 2.857 9.211 1.322 1 95.62 95 PHE A N 1
ATOM 738 C CA . PHE A 1 95 ? 3.904 9.461 0.339 1 95.62 95 PHE A CA 1
ATOM 739 C C . PHE A 1 95 ? 4.504 8.148 -0.156 1 95.62 95 PHE A C 1
ATOM 741 O O . PHE A 1 95 ? 5.516 7.688 0.372 1 95.62 95 PHE A O 1
ATOM 748 N N . CYS A 1 96 ? 3.893 7.555 -1.206 1 92.25 96 CYS A N 1
ATOM 749 C CA . CYS A 1 96 ? 4.285 6.316 -1.872 1 92.25 96 CYS A CA 1
ATOM 750 C C . CYS A 1 96 ? 3.65 6.219 -3.254 1 92.25 96 CYS A C 1
ATOM 752 O O . CYS A 1 96 ? 2.734 6.977 -3.578 1 92.25 96 CYS A O 1
ATOM 754 N N . PRO A 1 97 ? 4.164 5.336 -4.098 1 88.44 97 PRO A N 1
ATOM 755 C CA . PRO A 1 97 ? 3.617 5.219 -5.453 1 88.44 97 PRO A CA 1
ATOM 756 C C . PRO A 1 97 ? 2.113 4.953 -5.461 1 88.44 97 PRO A C 1
ATOM 758 O O . PRO A 1 97 ? 1.63 4.094 -4.715 1 88.44 97 PRO A O 1
ATOM 761 N N . GLY A 1 98 ? 1.415 5.738 -6.289 1 85.5 98 GLY A N 1
ATOM 762 C CA . GLY A 1 98 ? -0.015 5.535 -6.457 1 85.5 98 GLY A CA 1
ATOM 763 C C . GLY A 1 98 ? -0.85 6.301 -5.449 1 85.5 98 GLY A C 1
ATOM 764 O O . GLY A 1 98 ? -2.08 6.289 -5.516 1 85.5 98 GLY A O 1
ATOM 765 N N . HIS A 1 99 ? -0.222 6.957 -4.559 1 91.31 99 HIS A N 1
ATOM 766 C CA . HIS A 1 99 ? -0.925 7.762 -3.566 1 91.31 99 HIS A CA 1
ATOM 767 C C . HIS A 1 99 ? -0.598 9.242 -3.729 1 91.31 99 HIS A C 1
ATOM 769 O O . HIS A 1 99 ? -0.649 9.781 -4.84 1 91.31 99 HIS A O 1
ATOM 775 N N . ILE A 1 100 ? -0.258 9.93 -2.623 1 93.81 100 ILE A N 1
ATOM 776 C CA . ILE A 1 100 ? -0.068 11.375 -2.691 1 93.81 100 ILE A CA 1
ATOM 777 C C . ILE A 1 100 ? 1.346 11.688 -3.176 1 93.81 100 ILE A C 1
ATOM 779 O O . ILE A 1 100 ? 2.32 11.125 -2.666 1 93.81 100 ILE A O 1
ATOM 783 N N . ASP A 1 101 ? 1.389 12.516 -4.215 1 95 101 ASP A N 1
ATOM 784 C CA . ASP A 1 101 ? 2.656 13.078 -4.672 1 95 101 ASP A CA 1
ATOM 785 C C . ASP A 1 101 ? 3.256 14 -3.619 1 95 101 ASP A C 1
ATOM 787 O O . ASP A 1 101 ? 2.633 14.992 -3.225 1 95 101 ASP A O 1
ATOM 791 N N . TYR A 1 102 ? 4.566 13.672 -3.16 1 97.25 102 TYR A N 1
ATOM 792 C CA . TYR A 1 102 ? 5.148 14.461 -2.08 1 97.25 102 TYR A CA 1
ATOM 793 C C . TYR A 1 102 ? 5.348 15.914 -2.508 1 97.25 102 TYR A C 1
ATOM 795 O O . TYR A 1 102 ? 5.5 16.797 -1.664 1 97.25 102 TYR A O 1
ATOM 803 N N . ARG A 1 103 ? 5.309 16.281 -3.764 1 97.44 103 ARG A N 1
ATOM 804 C CA . ARG A 1 103 ? 5.398 17.656 -4.234 1 97.44 103 ARG A CA 1
ATOM 805 C C . ARG A 1 103 ? 4.16 18.453 -3.84 1 97.44 103 ARG A C 1
ATOM 807 O O . ARG A 1 103 ? 4.156 19.688 -3.914 1 97.44 103 ARG A O 1
ATOM 814 N N . SER A 1 104 ? 3.139 17.734 -3.375 1 97.81 104 SER A N 1
ATOM 815 C CA . SER A 1 104 ? 1.937 18.375 -2.852 1 97.81 104 SER A CA 1
ATOM 816 C C . SER A 1 104 ? 2.215 19.062 -1.524 1 97.81 104 SER A C 1
ATOM 818 O O . SER A 1 104 ? 1.373 19.812 -1.021 1 97.81 104 SER A O 1
ATOM 820 N N . LEU A 1 105 ? 3.381 18.891 -0.951 1 98.12 105 LEU A N 1
ATOM 821 C CA . LEU A 1 105 ? 3.746 19.469 0.337 1 98.12 105 LEU A CA 1
ATOM 822 C C . LEU A 1 105 ? 3.639 20.984 0.298 1 98.12 105 LEU A C 1
ATOM 824 O O . LEU A 1 105 ? 3.322 21.625 1.311 1 98.12 105 LEU A O 1
ATOM 828 N N . ALA A 1 106 ? 3.818 21.547 -0.865 1 95.81 106 ALA A N 1
ATOM 829 C CA . ALA A 1 106 ? 3.672 23 -0.984 1 95.81 106 ALA A CA 1
ATOM 830 C C . ALA A 1 106 ? 2.254 23.438 -0.626 1 95.81 106 ALA A C 1
ATOM 832 O O . ALA A 1 106 ? 2.064 24.438 0.06 1 95.81 106 ALA A O 1
ATOM 833 N N . GLN A 1 107 ? 1.309 22.688 -1.122 1 96.06 107 GLN A N 1
ATOM 834 C CA . GLN A 1 107 ? -0.085 22.969 -0.798 1 96.06 107 GLN A CA 1
ATOM 835 C C . GLN A 1 107 ? -0.367 22.719 0.682 1 96.06 107 GLN A C 1
ATOM 837 O O . GLN A 1 107 ? -1.171 23.438 1.292 1 96.06 107 GLN A O 1
ATOM 842 N N . ILE A 1 108 ? 0.28 21.766 1.222 1 98.5 108 ILE A N 1
ATOM 843 C CA . ILE A 1 108 ? 0.062 21.391 2.613 1 98.5 108 ILE A CA 1
ATOM 844 C C . ILE A 1 108 ? 0.679 22.438 3.537 1 98.5 108 ILE A C 1
ATOM 846 O O . ILE A 1 108 ? 0.092 22.797 4.562 1 98.5 108 ILE A O 1
ATOM 850 N N . ILE A 1 109 ? 1.82 22.938 3.121 1 98.62 109 ILE A N 1
ATOM 851 C CA . ILE A 1 109 ? 2.459 24.016 3.859 1 98.62 109 ILE A CA 1
ATOM 852 C C . ILE A 1 109 ? 1.556 25.25 3.857 1 98.62 109 ILE A C 1
ATOM 854 O O . ILE A 1 109 ? 1.392 25.906 4.887 1 98.62 109 ILE A O 1
ATOM 858 N N . ARG A 1 110 ? 0.921 25.531 2.768 1 97.94 110 ARG A N 1
ATOM 859 C CA . ARG A 1 110 ? 0.053 26.703 2.611 1 97.94 110 ARG A CA 1
ATOM 860 C C . ARG A 1 110 ? -1.072 26.688 3.641 1 97.94 110 ARG A C 1
ATOM 862 O O . ARG A 1 110 ? -1.444 27.734 4.176 1 97.94 110 ARG A O 1
ATOM 869 N N . ILE A 1 111 ? -1.597 25.516 3.959 1 98.62 111 ILE A N 1
ATOM 870 C CA . ILE A 1 111 ? -2.785 25.438 4.801 1 98.62 111 ILE A CA 1
ATOM 871 C C . ILE A 1 111 ? -2.373 25.266 6.262 1 98.62 111 ILE A C 1
ATOM 873 O O . ILE A 1 111 ? -3.227 25.125 7.141 1 98.62 111 ILE A O 1
ATOM 877 N N . THR A 1 112 ? -1.103 25.203 6.555 1 98.88 112 THR A N 1
ATOM 878 C CA . THR A 1 112 ? -0.568 25.078 7.906 1 98.88 112 THR A CA 1
ATOM 879 C C . THR A 1 112 ? -0.134 26.438 8.438 1 98.88 112 THR A C 1
ATOM 881 O O . THR A 1 112 ? 0.498 27.219 7.727 1 98.88 112 THR A O 1
ATOM 884 N N . LYS A 1 113 ? -0.432 26.766 9.656 1 98.81 113 LYS A N 1
ATOM 885 C CA . LYS A 1 113 ? -0.039 28.031 10.266 1 98.81 113 LYS A CA 1
ATOM 886 C C . LYS A 1 113 ? 1.48 28.156 10.336 1 98.81 113 LYS A C 1
ATOM 888 O O . LYS A 1 113 ? 2.184 27.156 10.516 1 98.81 113 LYS A O 1
ATOM 893 N N . SER A 1 114 ? 1.925 29.453 10.219 1 98.44 114 SER A N 1
ATOM 894 C CA . SER A 1 114 ? 3.318 29.703 10.578 1 98.44 114 SER A CA 1
ATOM 895 C C . SER A 1 114 ? 3.609 29.234 12 1 98.44 114 SER A C 1
ATOM 897 O O . SER A 1 114 ? 2.824 29.484 12.914 1 98.44 114 SER A O 1
ATOM 899 N N . GLY A 1 115 ? 4.664 28.516 12.156 1 98.44 115 GLY A N 1
ATOM 900 C CA . GLY A 1 115 ? 4.984 27.953 13.453 1 98.44 115 GLY A CA 1
ATOM 901 C C . GLY A 1 115 ? 4.332 26.594 13.703 1 98.44 115 GLY A C 1
ATOM 902 O O . GLY A 1 115 ? 4.688 25.906 14.656 1 98.44 115 GLY A O 1
ATOM 903 N N . GLY A 1 116 ? 3.365 26.266 12.805 1 98.81 116 GLY A N 1
ATOM 904 C CA . GLY A 1 116 ? 2.711 24.969 12.914 1 98.81 116 GLY A CA 1
ATOM 905 C C . GLY A 1 116 ? 3.58 23.812 12.43 1 98.81 116 GLY A C 1
ATOM 906 O O . GLY A 1 116 ? 4.719 24.031 12.016 1 98.81 116 GLY A O 1
ATOM 907 N N . PHE A 1 117 ? 3.041 22.578 12.539 1 98.88 117 PHE A N 1
ATOM 908 C CA . PHE A 1 117 ? 3.857 21.406 12.25 1 98.88 117 PHE A CA 1
ATOM 909 C C . PHE A 1 117 ? 3.189 20.531 11.195 1 98.88 117 PHE A C 1
ATOM 911 O O . PHE A 1 117 ? 1.961 20.469 11.125 1 98.88 117 PHE A O 1
ATOM 918 N N . ILE A 1 118 ? 4.008 19.953 10.422 1 98.88 118 ILE A N 1
ATOM 919 C CA . ILE A 1 118 ? 3.613 18.891 9.508 1 98.88 118 ILE A CA 1
ATOM 920 C C . ILE A 1 118 ? 4.379 17.609 9.852 1 98.88 118 ILE A C 1
ATOM 922 O O . ILE A 1 118 ? 5.613 17.594 9.828 1 98.88 118 ILE A O 1
ATOM 926 N N . CYS A 1 119 ? 3.615 16.547 10.188 1 98.81 119 CYS A N 1
ATOM 927 C CA . CYS A 1 119 ? 4.176 15.258 10.586 1 98.81 119 CYS A CA 1
ATOM 928 C C . CYS A 1 119 ? 3.666 14.141 9.68 1 98.81 119 CYS A C 1
ATOM 930 O O . CYS A 1 119 ? 2.496 14.133 9.297 1 98.81 119 CYS A O 1
ATOM 932 N N . TRP A 1 120 ? 4.578 13.203 9.367 1 98.5 120 TRP A N 1
ATOM 933 C CA . TRP A 1 120 ? 4.078 12.07 8.594 1 98.5 120 TRP A CA 1
ATOM 934 C C . TRP A 1 120 ? 4.961 10.844 8.789 1 98.5 120 TRP A C 1
ATOM 936 O O . TRP A 1 120 ? 6.152 10.969 9.086 1 98.5 120 TRP A O 1
ATOM 946 N N . SER A 1 121 ? 4.355 9.68 8.711 1 97.12 121 SER A N 1
ATOM 947 C CA . SER A 1 121 ? 5.078 8.422 8.602 1 97.12 121 SER A CA 1
ATOM 948 C C . SER A 1 121 ? 5.129 7.934 7.152 1 97.12 121 SER A C 1
ATOM 950 O O . SER A 1 121 ? 4.203 8.18 6.379 1 97.12 121 SER A O 1
ATOM 952 N N . MET A 1 122 ? 6.199 7.305 6.809 1 96 122 MET A N 1
ATOM 953 C CA . MET A 1 122 ? 6.344 6.766 5.461 1 96 122 MET A CA 1
ATOM 954 C C . MET A 1 122 ? 7.371 5.641 5.434 1 96 122 MET A C 1
ATOM 956 O O . MET A 1 122 ? 8.18 5.508 6.352 1 96 122 MET A O 1
ATOM 960 N N . GLY A 1 123 ? 7.246 4.824 4.445 1 92.81 123 GLY A N 1
ATOM 961 C CA . GLY A 1 123 ? 8.312 3.869 4.207 1 92.81 123 GLY A CA 1
ATOM 962 C C . GLY A 1 123 ? 9.594 4.512 3.707 1 92.81 123 GLY A C 1
ATOM 963 O O . GLY A 1 123 ? 9.617 5.707 3.402 1 92.81 123 GLY A O 1
ATOM 964 N N . ASN A 1 124 ? 10.648 3.725 3.701 1 92.31 124 ASN A N 1
ATOM 965 C CA . ASN A 1 124 ? 11.883 4.207 3.088 1 92.31 124 ASN A CA 1
ATOM 966 C C . ASN A 1 124 ? 11.688 4.504 1.604 1 92.31 124 ASN A C 1
ATOM 968 O O . ASN A 1 124 ? 11.352 3.611 0.824 1 92.31 124 ASN A O 1
ATOM 972 N N . PRO A 1 125 ? 11.93 5.75 1.216 1 91.94 125 PRO A N 1
ATOM 973 C CA . PRO A 1 125 ? 11.672 6.113 -0.181 1 91.94 125 PRO A CA 1
ATOM 974 C C . PRO A 1 125 ? 12.492 5.277 -1.163 1 91.94 125 PRO A C 1
ATOM 976 O O . PRO A 1 125 ? 12.07 5.062 -2.301 1 91.94 125 PRO A O 1
ATOM 979 N N . LYS A 1 126 ? 13.602 4.766 -0.73 1 87.88 126 LYS A N 1
ATOM 980 C CA . LYS A 1 126 ? 14.477 3.988 -1.604 1 87.88 126 LYS A CA 1
ATOM 981 C C . LYS A 1 126 ? 13.766 2.74 -2.125 1 87.88 126 LYS A C 1
ATOM 983 O O . LYS A 1 126 ? 14.039 2.285 -3.238 1 87.88 126 LYS A O 1
ATOM 988 N N . ILE A 1 127 ? 12.836 2.238 -1.384 1 85.12 127 ILE A N 1
ATOM 989 C CA . ILE A 1 127 ? 12.18 0.992 -1.761 1 85.12 127 ILE A CA 1
ATOM 990 C C . ILE A 1 127 ? 11.172 1.258 -2.877 1 85.12 127 ILE A C 1
ATOM 992 O O . ILE A 1 127 ? 10.656 0.322 -3.496 1 85.12 127 ILE A O 1
ATOM 996 N N . TYR A 1 128 ? 10.859 2.498 -3.141 1 87.31 128 TYR A N 1
ATOM 997 C CA . TYR A 1 128 ? 9.859 2.869 -4.141 1 87.31 128 TYR A CA 1
ATOM 998 C C . TYR A 1 128 ? 10.523 3.234 -5.461 1 87.31 128 TYR A C 1
ATOM 1000 O O . TYR A 1 128 ? 9.844 3.455 -6.465 1 87.31 128 TYR A O 1
ATOM 1008 N N . ALA A 1 129 ? 11.852 3.311 -5.516 1 84.69 129 ALA A N 1
ATOM 1009 C CA . ALA A 1 129 ? 12.602 3.896 -6.625 1 84.69 129 ALA A CA 1
ATOM 1010 C C . ALA A 1 129 ? 12.344 3.139 -7.922 1 84.69 129 ALA A C 1
ATOM 1012 O O . ALA A 1 129 ? 12.273 3.74 -9 1 84.69 129 ALA A O 1
ATOM 1013 N N . ASP A 1 130 ? 12.102 1.857 -7.848 1 81.94 130 ASP A N 1
ATOM 1014 C CA . ASP A 1 130 ? 11.922 1.043 -9.047 1 81.94 130 ASP A CA 1
ATOM 1015 C C . ASP A 1 130 ? 10.5 1.186 -9.602 1 81.94 130 ASP A C 1
ATOM 1017 O O . ASP A 1 130 ? 10.258 0.879 -10.773 1 81.94 130 ASP A O 1
ATOM 1021 N N . ARG A 1 131 ? 9.641 1.688 -8.812 1 82.75 131 ARG A N 1
ATOM 1022 C CA . ARG A 1 131 ? 8.234 1.727 -9.188 1 82.75 131 ARG A CA 1
ATOM 1023 C C . ARG A 1 131 ? 7.82 3.129 -9.625 1 82.75 131 ARG A C 1
ATOM 1025 O O . ARG A 1 131 ? 6.836 3.295 -10.352 1 82.75 131 ARG A O 1
ATOM 1032 N N . ASP A 1 132 ? 8.531 4.074 -9.141 1 88.06 132 ASP A N 1
ATOM 1033 C CA . ASP A 1 132 ? 8.172 5.465 -9.383 1 88.06 132 ASP A CA 1
ATOM 1034 C C . ASP A 1 132 ? 9.414 6.355 -9.43 1 88.06 132 ASP A C 1
ATOM 1036 O O . ASP A 1 132 ? 10.125 6.492 -8.438 1 88.06 132 ASP A O 1
ATOM 1040 N N . GLU A 1 133 ? 9.594 7.008 -10.484 1 89.62 133 GLU A N 1
ATOM 1041 C CA . GLU A 1 133 ? 10.766 7.844 -10.727 1 89.62 133 GLU A CA 1
ATOM 1042 C C . GLU A 1 133 ? 10.852 8.984 -9.719 1 89.62 133 GLU A C 1
ATOM 1044 O O . GLU A 1 133 ? 11.938 9.484 -9.438 1 89.62 133 GLU A O 1
ATOM 1049 N N . LEU A 1 134 ? 9.773 9.32 -9.125 1 92.19 134 LEU A N 1
ATOM 1050 C CA . LEU A 1 134 ? 9.742 10.383 -8.133 1 92.19 134 LEU A CA 1
ATOM 1051 C C . LEU A 1 134 ? 10.641 10.047 -6.945 1 92.19 134 LEU A C 1
ATOM 1053 O O . LEU A 1 134 ? 11.117 10.945 -6.242 1 92.19 134 LEU A O 1
ATOM 1057 N N . TYR A 1 135 ? 10.844 8.789 -6.766 1 92.94 135 TYR A N 1
ATOM 1058 C CA . TYR A 1 135 ? 11.57 8.367 -5.57 1 92.94 135 TYR A CA 1
ATOM 1059 C C . TYR A 1 135 ? 12.977 7.91 -5.918 1 92.94 135 TYR A C 1
ATOM 1061 O O . TYR A 1 135 ? 13.672 7.32 -5.086 1 92.94 135 TYR A O 1
ATOM 1069 N N . ASN A 1 136 ? 13.359 8.195 -7.172 1 91.06 136 ASN A N 1
ATOM 1070 C CA . ASN A 1 136 ? 14.695 7.828 -7.621 1 91.06 136 ASN A CA 1
ATOM 1071 C C . ASN A 1 136 ? 15.742 8.844 -7.152 1 91.06 136 ASN A C 1
ATOM 1073 O O . ASN A 1 136 ? 15.43 10.016 -6.957 1 91.06 136 ASN A O 1
ATOM 1077 N N . ASP A 1 137 ? 16.922 8.359 -6.918 1 91.56 137 ASP A N 1
ATOM 1078 C CA . ASP A 1 137 ? 18.125 9.18 -6.785 1 91.56 137 ASP A CA 1
ATOM 1079 C C . ASP A 1 137 ? 17.969 10.203 -5.668 1 91.56 137 ASP A C 1
ATOM 1081 O O . ASP A 1 137 ? 18.375 11.359 -5.812 1 91.56 137 ASP A O 1
ATOM 1085 N N . GLY A 1 138 ? 17.234 9.828 -4.598 1 93.69 138 GLY A N 1
ATOM 1086 C CA . GLY A 1 138 ? 17.109 10.719 -3.453 1 93.69 138 GLY A CA 1
ATOM 1087 C C . GLY A 1 138 ? 16.234 11.93 -3.723 1 93.69 138 GLY A C 1
ATOM 1088 O O . GLY A 1 138 ? 16.344 12.953 -3.045 1 93.69 138 GLY A O 1
ATOM 1089 N N . ASN A 1 139 ? 15.406 11.82 -4.707 1 96.12 139 ASN A N 1
ATOM 1090 C CA . ASN A 1 139 ? 14.547 12.93 -5.109 1 96.12 139 ASN A CA 1
ATOM 1091 C C . ASN A 1 139 ? 13.664 13.398 -3.959 1 96.12 139 ASN A C 1
ATOM 1093 O O . ASN A 1 139 ? 13.438 14.594 -3.789 1 96.12 139 ASN A O 1
ATOM 1097 N N . PHE A 1 140 ? 13.211 12.508 -3.158 1 97.56 140 PHE A N 1
ATOM 1098 C CA . PHE A 1 140 ? 12.367 12.859 -2.025 1 97.56 140 PHE A CA 1
ATOM 1099 C C . PHE A 1 140 ? 13.125 13.727 -1.026 1 97.56 140 PHE A C 1
ATOM 1101 O O . PHE A 1 140 ? 12.664 14.812 -0.665 1 97.56 140 PHE A O 1
ATOM 1108 N N . GLU A 1 141 ? 14.281 13.242 -0.602 1 96.88 141 GLU A N 1
ATOM 1109 C CA . GLU A 1 141 ? 15.102 13.969 0.366 1 96.88 141 GLU A CA 1
ATOM 1110 C C . GLU A 1 141 ? 15.508 15.336 -0.165 1 96.88 141 GLU A C 1
ATOM 1112 O O . GLU A 1 141 ? 15.531 16.312 0.583 1 96.88 141 GLU A O 1
ATOM 1117 N N . ARG A 1 142 ? 15.805 15.344 -1.426 1 97.19 142 ARG A N 1
ATOM 1118 C CA . ARG A 1 142 ? 16.203 16.594 -2.047 1 97.19 142 ARG A CA 1
ATOM 1119 C C . ARG A 1 142 ? 15.062 17.609 -2.025 1 97.19 142 ARG A C 1
ATOM 1121 O O . ARG A 1 142 ? 15.289 18.812 -1.833 1 97.19 142 ARG A O 1
ATOM 1128 N N . TYR A 1 143 ? 13.891 17.125 -2.246 1 98 143 TYR A N 1
ATOM 1129 C CA . TYR A 1 143 ? 12.742 18.016 -2.246 1 98 143 TYR A CA 1
ATOM 1130 C C 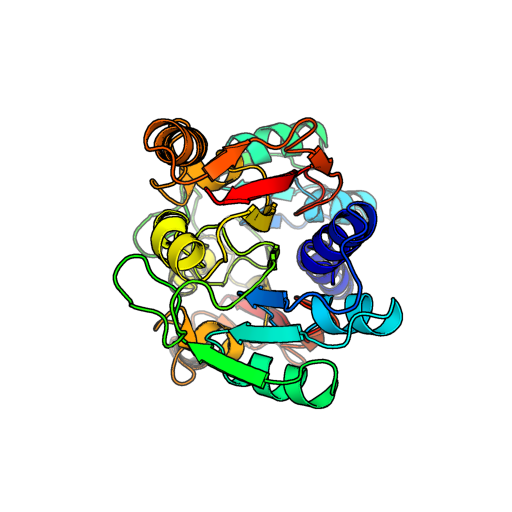. TYR A 1 143 ? 12.469 18.562 -0.849 1 98 143 TYR A C 1
ATOM 1132 O O . TYR A 1 143 ? 12.156 19.75 -0.687 1 98 143 TYR A O 1
ATOM 1140 N N . ILE A 1 144 ? 12.578 17.719 0.156 1 98.12 144 ILE A N 1
ATOM 1141 C CA . ILE A 1 144 ? 12.414 18.141 1.541 1 98.12 144 ILE A CA 1
ATOM 1142 C C . ILE A 1 144 ? 13.438 19.234 1.869 1 98.12 144 ILE A C 1
ATOM 1144 O O . ILE A 1 144 ? 13.094 20.25 2.479 1 98.12 144 ILE A O 1
ATOM 1148 N N . ALA A 1 145 ? 14.641 19.016 1.449 1 97.75 145 ALA A N 1
ATOM 1149 C CA . ALA A 1 145 ? 15.719 19.969 1.686 1 97.75 145 ALA A CA 1
ATOM 1150 C C . ALA A 1 145 ? 15.469 21.281 0.935 1 97.75 145 ALA A C 1
ATOM 1152 O O . ALA A 1 145 ? 15.766 22.359 1.443 1 97.75 145 ALA A O 1
ATOM 1153 N N . LEU A 1 146 ? 15.008 21.109 -0.237 1 98.12 146 LEU A N 1
ATOM 1154 C CA . LEU A 1 146 ? 14.719 22.281 -1.059 1 98.12 146 LEU A CA 1
ATOM 1155 C C . LEU A 1 146 ? 13.727 23.203 -0.355 1 98.12 146 LEU A C 1
ATOM 1157 O O . LEU A 1 146 ? 13.875 24.422 -0.405 1 98.12 146 LEU A O 1
ATOM 1161 N N . LEU A 1 147 ? 12.719 22.609 0.244 1 98.25 147 LEU A N 1
ATOM 1162 C CA . LEU A 1 147 ? 11.719 23.406 0.951 1 98.25 147 LEU A CA 1
ATOM 1163 C C . LEU A 1 147 ? 12.336 24.125 2.143 1 98.25 147 LEU A C 1
ATOM 1165 O O . LEU A 1 147 ? 11.93 25.234 2.488 1 98.25 147 LEU A O 1
ATOM 1169 N N . CYS A 1 148 ? 13.305 23.516 2.801 1 98 148 CYS A N 1
ATOM 1170 C CA . CYS A 1 148 ? 14.062 24.188 3.852 1 98 148 CYS A CA 1
ATOM 1171 C C . CYS A 1 148 ? 14.859 25.359 3.289 1 98 148 CYS A C 1
ATOM 1173 O O . CYS A 1 148 ? 14.852 26.453 3.857 1 98 148 CYS A O 1
ATOM 1175 N N . ASP A 1 149 ? 15.516 25.109 2.164 1 98 149 ASP A N 1
ATOM 1176 C CA . ASP A 1 149 ? 16.328 26.141 1.525 1 98 149 ASP A CA 1
ATOM 1177 C C . ASP A 1 149 ? 15.477 27.344 1.145 1 98 149 ASP A C 1
ATOM 1179 O O . ASP A 1 149 ? 15.938 28.484 1.213 1 98 149 ASP A O 1
ATOM 1183 N N . LYS A 1 150 ? 14.297 27.062 0.772 1 98 150 LYS A N 1
ATOM 1184 C CA . LYS A 1 150 ? 13.367 28.109 0.377 1 98 150 LYS A CA 1
ATOM 1185 C C . LYS A 1 150 ? 12.688 28.734 1.595 1 98 150 LYS A C 1
ATOM 1187 O O . LYS A 1 150 ? 11.758 29.531 1.454 1 98 150 LYS A O 1
ATOM 1192 N N . MET A 1 151 ? 12.969 28.266 2.779 1 97.75 151 MET A N 1
ATOM 1193 C CA . MET A 1 151 ? 12.484 28.781 4.059 1 97.75 151 MET A CA 1
ATOM 1194 C C . MET A 1 151 ? 10.984 28.578 4.199 1 97.75 151 MET A C 1
ATOM 1196 O O . MET A 1 151 ? 10.281 29.438 4.73 1 97.75 151 MET A O 1
ATOM 1200 N N . LYS A 1 152 ? 10.562 27.516 3.605 1 98.25 152 LYS A N 1
ATOM 1201 C CA . LYS A 1 152 ? 9.148 27.188 3.77 1 98.25 152 LYS A CA 1
ATOM 1202 C C . LYS A 1 152 ? 8.898 26.484 5.102 1 98.25 152 LYS A C 1
ATOM 1204 O O . LYS A 1 152 ? 7.82 26.609 5.684 1 98.25 152 LYS A O 1
ATOM 1209 N N . TRP A 1 153 ? 9.867 25.703 5.457 1 98.44 153 TRP A N 1
ATOM 1210 C CA . TRP A 1 153 ? 9.82 25.016 6.75 1 98.44 153 TRP A CA 1
ATOM 1211 C C . TRP A 1 153 ? 11.227 24.766 7.281 1 98.44 153 TRP A C 1
ATOM 1213 O O . TRP A 1 153 ? 12.219 25.109 6.637 1 98.44 153 TRP A O 1
ATOM 1223 N N . LEU A 1 154 ? 11.258 24.312 8.539 1 98 154 LEU A N 1
ATOM 1224 C CA . LEU A 1 154 ? 12.5 23.984 9.219 1 98 154 LEU A CA 1
ATOM 1225 C C . LEU A 1 154 ? 12.492 22.547 9.727 1 98 154 LEU A C 1
ATOM 1227 O O . LEU A 1 154 ? 11.453 22.047 10.188 1 98 154 LEU A O 1
ATOM 1231 N N . SER A 1 155 ? 13.625 21.953 9.656 1 96.69 155 SER A N 1
ATOM 1232 C CA . SER A 1 155 ? 13.789 20.641 10.258 1 96.69 155 SER A CA 1
ATOM 1233 C C . SER A 1 155 ? 13.641 20.719 11.773 1 96.69 155 SER A C 1
ATOM 1235 O O . SER A 1 155 ? 14.094 21.672 12.406 1 96.69 155 SER A O 1
ATOM 1237 N N . VAL A 1 156 ? 12.992 19.766 12.266 1 97.31 156 VAL A N 1
ATOM 1238 C CA . VAL A 1 156 ? 12.867 19.641 13.719 1 97.31 156 VAL A CA 1
ATOM 1239 C C . VAL A 1 156 ? 13.969 18.719 14.25 1 97.31 156 VAL A C 1
ATOM 1241 O O . VAL A 1 156 ? 14.195 17.641 13.703 1 97.31 156 VAL A O 1
ATOM 1244 N N . LEU A 1 157 ? 14.617 19.141 15.289 1 95.06 157 LEU A N 1
ATOM 1245 C CA . LEU A 1 157 ? 15.703 18.359 15.867 1 95.06 157 LEU A CA 1
ATOM 1246 C C . LEU A 1 157 ? 15.203 16.969 16.281 1 95.06 157 LEU A C 1
ATOM 1248 O O . LEU A 1 157 ? 14.141 16.859 16.906 1 95.06 157 LEU A O 1
ATOM 1252 N N . GLY A 1 158 ? 15.922 15.969 15.914 1 96.5 158 GLY A N 1
ATOM 1253 C CA . GLY A 1 158 ? 15.578 14.609 16.312 1 96.5 158 GLY A CA 1
ATOM 1254 C C . GLY A 1 158 ? 14.742 13.875 15.281 1 96.5 158 GLY A C 1
ATOM 1255 O O . GLY A 1 158 ? 14.453 12.695 15.438 1 96.5 158 GLY A O 1
ATOM 1256 N N . TYR A 1 159 ? 14.438 14.648 14.281 1 97.12 159 TYR A N 1
ATOM 1257 C CA . TYR A 1 159 ? 13.641 14.039 13.219 1 97.12 159 TYR A CA 1
ATOM 1258 C C . TYR A 1 159 ? 14.398 14.055 11.898 1 97.12 159 TYR A C 1
ATOM 1260 O O . TYR A 1 159 ? 15.234 14.93 11.672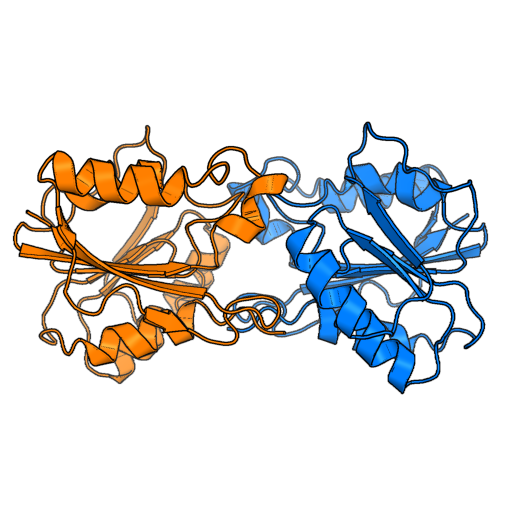 1 97.12 159 TYR A O 1
ATOM 1268 N N . PRO A 1 160 ? 14 13.102 10.961 1 97.75 160 PRO A N 1
ATOM 1269 C CA . PRO A 1 160 ? 13.023 12.016 11.125 1 97.75 160 PRO A CA 1
ATOM 1270 C C . PRO A 1 160 ? 13.508 10.938 12.086 1 97.75 160 PRO A C 1
ATOM 1272 O O . PRO A 1 160 ? 14.711 10.781 12.297 1 97.75 160 PRO A O 1
ATOM 1275 N N . ILE A 1 161 ? 12.555 10.219 12.68 1 97.5 161 ILE A N 1
ATOM 1276 C CA . ILE A 1 161 ? 12.805 9.039 13.5 1 97.5 161 ILE A CA 1
ATOM 1277 C C . ILE A 1 161 ? 12.641 7.777 12.656 1 97.5 161 ILE A C 1
ATOM 1279 O O . ILE A 1 161 ? 11.711 7.68 11.852 1 97.5 161 ILE A O 1
ATOM 1283 N N . VAL A 1 162 ? 13.586 6.84 12.836 1 96.56 162 VAL A N 1
ATOM 1284 C CA . VAL A 1 162 ? 13.43 5.531 12.211 1 96.56 162 VAL A CA 1
ATOM 1285 C C . VAL A 1 162 ? 12.406 4.707 12.992 1 96.56 162 VAL A C 1
ATOM 1287 O O . VAL A 1 162 ? 12.492 4.598 14.219 1 96.56 162 VAL A O 1
ATOM 1290 N N . VAL A 1 163 ? 11.461 4.18 12.273 1 94.69 163 VAL A N 1
ATOM 1291 C CA . VAL A 1 163 ? 10.43 3.365 12.906 1 94.69 163 VAL A CA 1
ATOM 1292 C C . VAL A 1 163 ? 10.508 1.935 12.383 1 94.69 163 VAL A C 1
ATOM 1294 O O . VAL A 1 163 ? 10.766 1.717 11.195 1 94.69 163 VAL A O 1
ATOM 1297 N N . GLU A 1 164 ? 10.266 0.981 13.188 1 89.44 164 GLU A N 1
ATOM 1298 C CA . GLU A 1 164 ? 10.383 -0.425 12.812 1 89.44 164 GLU A CA 1
ATOM 1299 C C . GLU A 1 164 ? 9.047 -0.972 12.312 1 89.44 164 GLU A C 1
ATOM 1301 O O . GLU A 1 164 ? 7.984 -0.459 12.68 1 89.44 164 GLU A O 1
ATOM 1306 N N . ASN A 1 165 ? 9.133 -1.993 11.422 1 83.5 165 ASN A N 1
ATOM 1307 C CA . ASN A 1 165 ? 7.973 -2.754 10.977 1 83.5 165 ASN A CA 1
ATOM 1308 C C . ASN A 1 165 ? 6.898 -1.846 10.391 1 83.5 165 ASN A C 1
ATOM 1310 O O . ASN A 1 165 ? 5.734 -1.918 10.781 1 83.5 165 ASN A O 1
ATOM 1314 N N . PHE A 1 166 ? 7.367 -0.9 9.555 1 87.75 166 PHE A N 1
ATOM 1315 C CA . PHE A 1 166 ? 6.441 0.042 8.938 1 87.75 166 PHE A CA 1
ATOM 1316 C C . PHE A 1 166 ? 5.613 -0.641 7.855 1 87.75 166 PHE A C 1
ATOM 1318 O O . PHE A 1 166 ? 4.383 -0.639 7.914 1 87.75 166 PHE A O 1
ATOM 1325 N N . VAL A 1 167 ? 6.316 -1.217 6.875 1 77.38 167 VAL A N 1
ATOM 1326 C CA . VAL A 1 167 ? 5.656 -1.944 5.797 1 77.38 167 VAL A CA 1
ATOM 1327 C C . VAL A 1 167 ? 6.465 -3.195 5.449 1 77.38 167 VAL A C 1
ATOM 1329 O O . VAL A 1 167 ? 7.691 -3.139 5.336 1 77.38 167 VAL A O 1
ATOM 1332 N N . LYS A 1 168 ? 5.852 -4.348 5.293 1 76.69 168 LYS A N 1
ATOM 1333 C CA . LYS A 1 168 ? 6.488 -5.605 4.918 1 76.69 168 LYS A CA 1
ATOM 1334 C C . LYS A 1 168 ? 7.656 -5.93 5.844 1 76.69 168 LYS A C 1
ATOM 1336 O O . LYS A 1 168 ? 8.734 -6.305 5.383 1 76.69 168 LYS A O 1
ATOM 1341 N N . ASN A 1 169 ? 7.555 -5.496 7.086 1 76 169 ASN A N 1
ATOM 1342 C CA . ASN A 1 169 ? 8.547 -5.738 8.133 1 76 169 ASN A CA 1
ATOM 1343 C C . ASN A 1 169 ? 9.812 -4.922 7.895 1 76 169 ASN A C 1
ATOM 1345 O O . ASN A 1 169 ? 10.883 -5.27 8.398 1 76 169 ASN A O 1
ATOM 1349 N N . LEU A 1 170 ? 9.695 -4.012 7.039 1 85.69 170 LEU A N 1
ATOM 1350 C CA . LEU A 1 170 ? 10.812 -3.102 6.809 1 85.69 170 LEU A CA 1
ATOM 1351 C C . LEU A 1 170 ? 10.648 -1.828 7.633 1 85.69 170 LEU A C 1
ATOM 1353 O O . LEU A 1 170 ? 9.531 -1.438 7.969 1 85.69 170 LEU A O 1
ATOM 1357 N N . PRO A 1 171 ? 11.742 -1.252 7.945 1 90.69 171 PRO A N 1
ATOM 1358 C CA . PRO A 1 171 ? 11.664 0.019 8.672 1 90.69 171 PRO A CA 1
ATOM 1359 C C . PRO A 1 171 ? 11.148 1.163 7.805 1 90.69 171 PRO A C 1
ATOM 1361 O O . PRO A 1 171 ? 11.055 1.024 6.582 1 90.69 171 PRO A O 1
ATOM 1364 N N . GLY A 1 172 ? 10.68 2.195 8.422 1 94.38 172 GLY A N 1
ATOM 1365 C CA . GLY A 1 172 ? 10.297 3.453 7.805 1 94.38 172 GLY A CA 1
ATOM 1366 C C . GLY A 1 172 ? 10.742 4.668 8.594 1 94.38 172 GLY A C 1
ATOM 1367 O O . GLY A 1 172 ? 11.75 4.621 9.297 1 94.38 172 GLY A O 1
ATOM 1368 N N . PHE A 1 173 ? 10.008 5.758 8.297 1 97.19 173 PHE A N 1
ATOM 1369 C CA . PHE A 1 173 ? 10.391 7.004 8.953 1 97.19 173 PHE A CA 1
ATOM 1370 C C . PHE A 1 173 ? 9.164 7.742 9.469 1 97.19 173 PHE A C 1
ATOM 1372 O O . PHE A 1 173 ? 8.062 7.578 8.938 1 97.19 173 PHE A O 1
ATOM 1379 N N . PHE A 1 174 ? 9.312 8.406 10.57 1 98.25 174 PHE A N 1
ATOM 1380 C CA . PHE A 1 174 ? 8.383 9.445 11 1 98.25 174 PHE A CA 1
ATOM 1381 C C . PHE A 1 174 ? 9.039 10.82 10.945 1 98.25 174 PHE A C 1
ATOM 1383 O O . PHE A 1 174 ? 10.039 11.062 11.625 1 98.25 174 PHE A O 1
ATOM 1390 N N . TYR A 1 175 ? 8.484 11.703 10.164 1 98.56 175 TYR A N 1
ATOM 1391 C CA . TYR A 1 175 ? 9.016 13.047 9.953 1 98.56 175 TYR A CA 1
ATOM 1392 C C . TYR A 1 175 ? 8.227 14.078 10.75 1 98.56 175 TYR A C 1
ATOM 1394 O O . TYR A 1 175 ? 7.035 13.883 11.023 1 98.56 175 TYR A O 1
ATOM 1402 N N . ALA A 1 176 ? 8.891 15.109 11.133 1 98.75 176 ALA A N 1
ATOM 1403 C CA . ALA A 1 176 ? 8.273 16.328 11.664 1 98.75 176 ALA A CA 1
ATOM 1404 C C . ALA A 1 176 ? 9.008 17.562 11.172 1 98.75 176 ALA A C 1
ATOM 1406 O O . ALA A 1 176 ? 10.234 17.672 11.312 1 98.75 176 ALA A O 1
ATOM 1407 N N . MET A 1 177 ? 8.305 18.422 10.578 1 98.75 177 MET A N 1
ATOM 1408 C CA . MET A 1 177 ? 8.828 19.703 10.117 1 98.75 177 MET A CA 1
ATOM 1409 C C . MET A 1 177 ? 8.023 20.859 10.695 1 98.75 177 MET A C 1
ATOM 1411 O O . MET A 1 177 ? 6.82 20.734 10.938 1 98.75 177 MET A O 1
ATOM 1415 N N . GLN A 1 178 ? 8.617 21.906 10.906 1 98.75 178 GLN A N 1
ATOM 1416 C CA . GLN A 1 178 ? 7.926 23.094 11.391 1 98.75 178 GLN A CA 1
ATOM 1417 C C . GLN A 1 178 ? 7.809 24.156 10.297 1 98.75 178 GLN A C 1
ATOM 1419 O O . GLN A 1 178 ? 8.812 24.578 9.727 1 98.75 178 GLN A O 1
ATOM 1424 N N . VAL A 1 179 ? 6.629 24.578 10 1 98.75 179 VAL A N 1
ATOM 1425 C CA . VAL A 1 179 ? 6.367 25.547 8.938 1 98.75 179 VAL A CA 1
ATOM 1426 C C . VAL A 1 179 ? 6.859 26.938 9.367 1 98.75 179 VAL A C 1
ATOM 1428 O O . VAL A 1 179 ? 6.723 27.312 10.531 1 98.75 179 VAL A O 1
ATOM 1431 N N . VAL A 1 180 ? 7.441 27.688 8.328 1 97.44 180 VAL A N 1
ATOM 1432 C CA . VAL A 1 180 ? 7.93 29.031 8.586 1 97.44 180 VAL A CA 1
ATOM 1433 C C . VAL A 1 180 ? 6.844 30.047 8.25 1 97.44 180 VAL A C 1
ATOM 1435 O O . VAL A 1 180 ? 6.078 29.859 7.301 1 97.44 180 VAL A O 1
ATOM 1438 N N . MET B 1 1 ? -3.285 -0.132 11.453 1 36.31 1 MET B N 1
ATOM 1439 C CA . MET B 1 1 ? -3.932 -1.312 10.883 1 36.31 1 MET B CA 1
ATOM 1440 C C . MET B 1 1 ? -3.176 -1.807 9.656 1 36.31 1 MET B C 1
ATOM 1442 O O . MET B 1 1 ? -2.746 -1.008 8.82 1 36.31 1 MET B O 1
ATOM 1446 N N . GLU B 1 2 ? -2.389 -3.096 9.828 1 55.31 2 GLU B N 1
ATOM 1447 C CA . GLU B 1 2 ? -1.3 -3.943 9.352 1 55.31 2 GLU B CA 1
ATOM 1448 C C . GLU B 1 2 ? -1.621 -4.531 7.98 1 55.31 2 GLU B C 1
ATOM 1450 O O . GLU B 1 2 ? -2.781 -4.816 7.676 1 55.31 2 GLU B O 1
ATOM 1455 N N . TYR B 1 3 ? -1.148 -3.92 6.926 1 66.62 3 TYR B N 1
ATOM 1456 C CA . TYR B 1 3 ? -1.195 -4.762 5.734 1 66.62 3 TYR B CA 1
ATOM 1457 C C . TYR B 1 3 ? -0.742 -6.18 6.055 1 66.62 3 TYR B C 1
ATOM 1459 O O . TYR B 1 3 ? 0.351 -6.387 6.586 1 66.62 3 TYR B O 1
ATOM 1467 N N . ASN B 1 4 ? -1.629 -7.18 5.879 1 78.62 4 ASN B N 1
ATOM 1468 C CA . ASN B 1 4 ? -1.389 -8.578 6.207 1 78.62 4 ASN B CA 1
ATOM 1469 C C . ASN B 1 4 ? -1.5 -9.469 4.977 1 78.62 4 ASN B C 1
ATOM 1471 O O . ASN B 1 4 ? -1.784 -10.664 5.094 1 78.62 4 ASN B O 1
ATOM 1475 N N . GLY B 1 5 ? -1.229 -8.836 3.84 1 86.12 5 GLY B N 1
ATOM 1476 C CA . GLY B 1 5 ? -1.522 -9.539 2.604 1 86.12 5 GLY B CA 1
ATOM 1477 C C . GLY B 1 5 ? -0.716 -10.812 2.436 1 86.12 5 GLY B C 1
ATOM 1478 O O . GLY B 1 5 ? -1.253 -11.844 2.023 1 86.12 5 GLY B O 1
ATOM 1479 N N . GLY B 1 6 ? 0.578 -10.828 2.754 1 91.69 6 GLY B N 1
ATOM 1480 C CA . GLY B 1 6 ? 1.439 -11.992 2.619 1 91.69 6 GLY B CA 1
ATOM 1481 C C . GLY B 1 6 ? 1.04 -13.141 3.527 1 91.69 6 GLY B C 1
ATOM 1482 O O . GLY B 1 6 ? 0.871 -14.273 3.07 1 91.69 6 GLY B O 1
ATOM 1483 N N . SER B 1 7 ? 0.818 -12.844 4.789 1 91.62 7 SER B N 1
ATOM 1484 C CA . SER B 1 7 ? 0.422 -13.852 5.766 1 91.62 7 SER B CA 1
ATOM 1485 C C . SER B 1 7 ? -0.95 -14.438 5.438 1 91.62 7 SER B C 1
ATOM 1487 O O . SER B 1 7 ? -1.171 -15.641 5.582 1 91.62 7 SER B O 1
ATOM 1489 N N . ILE B 1 8 ? -1.832 -13.547 4.988 1 93.19 8 ILE B N 1
ATOM 1490 C CA . ILE B 1 8 ? -3.178 -13.977 4.621 1 93.19 8 ILE B CA 1
ATOM 1491 C C . ILE B 1 8 ? -3.115 -14.906 3.414 1 93.19 8 ILE B C 1
ATOM 1493 O O . ILE B 1 8 ? -3.723 -15.984 3.42 1 93.19 8 ILE B O 1
ATOM 1497 N N . ALA B 1 9 ? -2.365 -14.5 2.4 1 96.69 9 ALA B N 1
ATOM 1498 C CA . ALA B 1 9 ? -2.238 -15.32 1.201 1 96.69 9 ALA B CA 1
ATOM 1499 C C . ALA B 1 9 ? -1.666 -16.703 1.54 1 96.69 9 ALA B C 1
ATOM 1501 O O . ALA B 1 9 ? -2.176 -17.719 1.075 1 96.69 9 ALA B O 1
ATOM 1502 N N . ALA B 1 10 ? -0.601 -16.703 2.375 1 97.25 10 ALA B N 1
ATOM 1503 C CA . ALA B 1 10 ? 0.033 -17.969 2.75 1 97.25 10 ALA B CA 1
ATOM 1504 C C . ALA B 1 10 ? -0.933 -18.859 3.529 1 97.25 10 ALA B C 1
ATOM 1506 O O . ALA B 1 10 ? -0.997 -20.062 3.299 1 97.25 10 ALA B O 1
ATOM 1507 N N . LYS B 1 11 ? -1.661 -18.234 4.43 1 96.44 11 LYS B N 1
ATOM 1508 C CA . LYS B 1 11 ? -2.613 -18.969 5.254 1 96.44 11 LYS B CA 1
ATOM 1509 C C . LYS B 1 11 ? -3.652 -19.688 4.395 1 96.44 11 LYS B C 1
ATOM 1511 O O . LYS B 1 11 ? -3.885 -20.891 4.559 1 96.44 11 LYS B O 1
ATOM 1516 N N . TYR B 1 12 ? -4.215 -18.984 3.512 1 97.31 12 TYR B N 1
ATOM 1517 C CA . TYR B 1 12 ? -5.285 -19.562 2.711 1 97.31 12 TYR B CA 1
ATOM 1518 C C . TYR B 1 12 ? -4.727 -20.484 1.639 1 97.31 12 TYR B C 1
ATOM 1520 O O . TYR B 1 12 ? -5.359 -21.484 1.279 1 97.31 12 TYR B O 1
ATOM 1528 N N . PHE B 1 13 ? -3.555 -20.188 1.124 1 98.25 13 PHE B N 1
ATOM 1529 C CA . PHE B 1 13 ? -2.848 -21.094 0.223 1 98.25 13 PHE B CA 1
ATOM 1530 C C . PHE B 1 13 ? -2.66 -22.453 0.865 1 98.25 13 PHE B C 1
ATOM 1532 O O . PHE B 1 13 ? -2.906 -23.484 0.23 1 98.25 13 PHE B O 1
ATOM 1539 N N . LEU B 1 14 ? -2.227 -22.469 2.104 1 98.38 14 LEU B N 1
ATOM 1540 C CA . LEU B 1 14 ? -1.943 -23.719 2.82 1 98.38 14 LEU B CA 1
ATOM 1541 C C . LEU B 1 14 ? -3.211 -24.547 2.996 1 98.38 14 LEU B C 1
ATOM 1543 O O . LEU B 1 14 ? -3.154 -25.781 3.012 1 98.38 14 LEU B O 1
ATOM 1547 N N . GLN B 1 15 ? -4.328 -23.859 3.066 1 97.69 15 GLN B N 1
ATOM 1548 C CA . GLN B 1 15 ? -5.605 -24.547 3.236 1 97.69 15 GLN B CA 1
ATOM 1549 C C . GLN B 1 15 ? -5.992 -25.312 1.971 1 97.69 15 GLN B C 1
ATOM 1551 O O . GLN B 1 15 ? -6.84 -26.203 2.014 1 97.69 15 GLN B O 1
ATOM 1556 N N . MET B 1 16 ? -5.426 -24.953 0.876 1 97.5 16 MET B N 1
ATOM 1557 C CA . MET B 1 16 ? -5.746 -25.625 -0.381 1 97.5 16 MET B CA 1
ATOM 1558 C C . MET B 1 16 ? -5.039 -26.969 -0.477 1 97.5 16 MET B C 1
ATOM 1560 O O . MET B 1 16 ? -5.387 -27.797 -1.313 1 97.5 16 MET B O 1
ATOM 1564 N N . ASN B 1 17 ? -4.004 -27.188 0.338 1 97.19 17 ASN B N 1
ATOM 1565 C CA . ASN B 1 17 ? -3.348 -28.484 0.535 1 97.19 17 ASN B CA 1
ATOM 1566 C C . ASN B 1 17 ? -2.773 -29.016 -0.771 1 97.19 17 ASN B C 1
ATOM 1568 O O . ASN B 1 17 ? -3.027 -30.172 -1.135 1 97.19 17 ASN B O 1
ATOM 1572 N N . PHE B 1 18 ? -2.004 -28.203 -1.445 1 98.31 18 PHE B N 1
ATOM 1573 C CA . PHE B 1 18 ? -1.309 -28.656 -2.646 1 98.31 18 PHE B CA 1
ATOM 1574 C C . PHE B 1 18 ? -0.205 -29.641 -2.297 1 98.31 18 PHE B C 1
ATOM 1576 O O . PHE B 1 18 ? 0.215 -29.734 -1.141 1 98.31 18 PHE B O 1
ATOM 1583 N N . GLU B 1 19 ? 0.19 -30.406 -3.305 1 98.19 19 GLU B N 1
ATOM 1584 C CA . GLU B 1 19 ? 1.303 -31.328 -3.113 1 98.19 19 GLU B CA 1
ATOM 1585 C C . GLU B 1 19 ? 2.578 -30.594 -2.727 1 98.19 19 GLU B C 1
ATOM 1587 O O . GLU B 1 19 ? 2.875 -29.531 -3.277 1 98.19 19 GLU B O 1
ATOM 1592 N N . LYS B 1 20 ? 3.359 -31.141 -1.83 1 98.12 20 LYS B N 1
ATOM 1593 C CA . LYS B 1 20 ? 4.535 -30.469 -1.271 1 98.12 20 LYS B CA 1
ATOM 1594 C C . LYS B 1 20 ? 5.629 -30.328 -2.322 1 98.12 20 LYS B C 1
ATOM 1596 O O . LYS B 1 20 ? 6.484 -29.438 -2.213 1 98.12 20 LYS B O 1
ATOM 1601 N N . ASP B 1 21 ? 5.594 -31.141 -3.322 1 97.75 21 ASP B N 1
ATOM 1602 C CA . ASP B 1 21 ? 6.641 -31.078 -4.34 1 97.75 21 ASP B CA 1
ATOM 1603 C C . ASP B 1 21 ? 6.23 -30.172 -5.496 1 97.75 21 ASP B C 1
ATOM 1605 O O . ASP B 1 21 ? 6.961 -30.047 -6.48 1 97.75 21 ASP B O 1
ATOM 1609 N N . SER B 1 22 ? 5.035 -29.531 -5.398 1 98.62 22 SER B N 1
ATOM 1610 C CA . SER B 1 22 ? 4.605 -28.578 -6.422 1 98.62 22 SER B CA 1
ATOM 1611 C C . SER B 1 22 ? 5.652 -27.484 -6.641 1 98.62 22 SER B C 1
ATOM 1613 O O . SER B 1 22 ? 6.281 -27.031 -5.688 1 98.62 22 SER B O 1
ATOM 1615 N N . LYS B 1 23 ? 5.84 -27.141 -7.918 1 98.88 23 LYS B N 1
ATOM 1616 C CA . LYS B 1 23 ? 6.676 -26 -8.258 1 98.88 23 LYS B CA 1
ATOM 1617 C C . LYS B 1 23 ? 5.887 -24.688 -8.148 1 98.88 23 LYS B C 1
ATOM 1619 O O . LYS B 1 23 ? 4.934 -24.469 -8.898 1 98.88 23 LYS B O 1
ATOM 1624 N N . ILE B 1 24 ? 6.285 -23.844 -7.207 1 98.94 24 ILE B N 1
ATOM 1625 C CA . ILE B 1 24 ? 5.52 -22.656 -6.855 1 98.94 24 ILE B CA 1
ATOM 1626 C C . ILE B 1 24 ? 6.32 -21.406 -7.219 1 98.94 24 ILE B C 1
ATOM 1628 O O . ILE B 1 24 ? 7.535 -21.359 -7.012 1 98.94 24 ILE B O 1
ATOM 1632 N N . LEU B 1 25 ? 5.676 -20.422 -7.801 1 98.94 25 LEU B N 1
ATOM 1633 C CA . LEU B 1 25 ? 6.266 -19.109 -8 1 98.94 25 LEU B CA 1
ATOM 1634 C C . LEU B 1 25 ? 5.531 -18.047 -7.18 1 98.94 25 LEU B C 1
ATOM 1636 O O . LEU B 1 25 ? 4.305 -17.938 -7.258 1 98.94 25 LEU B O 1
ATOM 1640 N N . ASP B 1 26 ? 6.258 -17.406 -6.336 1 98.81 26 ASP B N 1
ATOM 1641 C CA . ASP B 1 26 ? 5.789 -16.25 -5.574 1 98.81 26 ASP B CA 1
ATOM 1642 C C . ASP B 1 26 ? 6.074 -14.953 -6.32 1 98.81 26 ASP B C 1
ATOM 1644 O O . ASP B 1 26 ? 7.199 -14.461 -6.305 1 98.81 26 ASP B O 1
ATOM 1648 N N . ILE B 1 27 ? 5.039 -14.406 -6.98 1 98.38 27 ILE B N 1
ATOM 1649 C CA . ILE B 1 27 ? 5.199 -13.164 -7.734 1 98.38 27 ILE B CA 1
ATOM 1650 C C . ILE B 1 27 ? 4.91 -11.969 -6.832 1 98.38 27 ILE B C 1
ATOM 1652 O O . ILE B 1 27 ? 3.889 -11.938 -6.141 1 98.38 27 ILE B O 1
ATOM 1656 N N . GLY B 1 28 ? 5.734 -10.914 -6.992 1 96.19 28 GLY B N 1
ATOM 1657 C CA . GLY B 1 28 ? 5.676 -9.875 -5.977 1 96.19 28 GLY B CA 1
ATOM 1658 C C . GLY B 1 28 ? 6.07 -10.367 -4.594 1 96.19 28 GLY B C 1
ATOM 1659 O O . GLY B 1 28 ? 5.359 -10.117 -3.617 1 96.19 28 GLY B O 1
ATOM 1660 N N . ALA B 1 29 ? 7.188 -11.016 -4.477 1 96.44 29 ALA B N 1
ATOM 1661 C CA . ALA B 1 29 ? 7.543 -11.781 -3.285 1 96.44 29 ALA B CA 1
ATOM 1662 C C . ALA B 1 29 ? 7.973 -10.859 -2.148 1 96.44 29 ALA B C 1
ATOM 1664 O O . ALA B 1 29 ? 7.992 -11.266 -0.983 1 96.44 29 ALA B O 1
ATOM 1665 N N . GLY B 1 30 ? 8.328 -9.625 -2.49 1 92.5 30 GLY B N 1
ATOM 1666 C CA . GLY B 1 30 ? 8.734 -8.695 -1.446 1 92.5 30 GLY B CA 1
ATOM 1667 C C . GLY B 1 30 ? 9.891 -9.211 -0.607 1 92.5 30 GLY B C 1
ATOM 1668 O O . GLY B 1 30 ? 10.898 -9.672 -1.146 1 92.5 30 GLY B O 1
ATOM 1669 N N . THR B 1 31 ? 9.773 -9.164 0.671 1 91.31 31 THR B N 1
ATOM 1670 C CA . THR B 1 31 ? 10.844 -9.594 1.555 1 91.31 31 THR B CA 1
ATOM 1671 C C . THR B 1 31 ? 10.773 -11.102 1.791 1 91.31 31 THR B C 1
ATOM 1673 O O . THR B 1 31 ? 11.609 -11.664 2.504 1 91.31 31 THR B O 1
ATOM 1676 N N . GLY B 1 32 ? 9.781 -11.758 1.308 1 95.12 32 GLY B N 1
ATOM 1677 C CA . GLY B 1 32 ? 9.773 -13.211 1.276 1 95.12 32 GLY B CA 1
ATOM 1678 C C . GLY B 1 32 ? 8.961 -13.828 2.396 1 95.12 32 GLY B C 1
ATOM 1679 O O . GLY B 1 32 ? 9.266 -14.93 2.855 1 95.12 32 GLY B O 1
ATOM 1680 N N . ILE B 1 33 ? 7.914 -13.219 2.793 1 93.44 33 ILE B N 1
ATOM 1681 C CA . ILE B 1 33 ? 7.102 -13.703 3.9 1 93.44 33 ILE B CA 1
ATOM 1682 C C . ILE B 1 33 ? 6.391 -14.992 3.492 1 93.44 33 ILE B C 1
ATOM 1684 O O . ILE B 1 33 ? 6.328 -15.953 4.27 1 93.44 33 ILE B O 1
ATOM 1688 N N . ILE B 1 34 ? 5.914 -15.031 2.309 1 96.88 34 ILE B N 1
ATOM 1689 C CA . ILE B 1 34 ? 5.18 -16.203 1.837 1 96.88 34 ILE B CA 1
ATOM 1690 C C . ILE B 1 34 ? 6.117 -17.406 1.758 1 96.88 34 ILE B C 1
ATOM 1692 O O . ILE B 1 34 ? 5.781 -18.5 2.221 1 96.88 34 ILE B O 1
ATOM 1696 N N . GLY B 1 35 ? 7.262 -17.188 1.183 1 97.56 35 GLY B N 1
ATOM 1697 C CA . GLY B 1 35 ? 8.234 -18.266 1.103 1 97.56 35 GLY B CA 1
ATOM 1698 C C . GLY B 1 35 ? 8.602 -18.844 2.459 1 97.56 35 GLY B C 1
ATOM 1699 O O . GLY B 1 35 ? 8.695 -20.062 2.615 1 97.56 35 GLY B O 1
ATOM 1700 N N . GLU B 1 36 ? 8.805 -18.016 3.42 1 96.69 36 GLU B N 1
ATOM 1701 C CA . GLU B 1 36 ? 9.133 -18.438 4.777 1 96.69 36 GLU B CA 1
ATOM 1702 C C . GLU B 1 36 ? 8.047 -19.328 5.355 1 96.69 36 GLU B C 1
ATOM 1704 O O . GLU B 1 36 ? 8.336 -20.391 5.914 1 96.69 36 GLU B O 1
ATOM 1709 N N . ILE B 1 37 ? 6.816 -18.891 5.227 1 97.19 37 ILE B N 1
ATOM 1710 C CA . ILE B 1 37 ? 5.684 -19.625 5.789 1 97.19 37 ILE B CA 1
ATOM 1711 C C . ILE B 1 37 ? 5.523 -20.953 5.059 1 97.19 37 ILE B C 1
ATOM 1713 O O . ILE B 1 37 ? 5.348 -22 5.691 1 97.19 37 ILE B O 1
ATOM 1717 N N . LEU B 1 38 ? 5.625 -20.922 3.75 1 98.38 38 LEU B N 1
ATOM 1718 C CA . LEU B 1 38 ? 5.434 -22.141 2.971 1 98.38 38 LEU B CA 1
ATOM 1719 C C . LEU B 1 38 ? 6.539 -23.141 3.256 1 98.38 38 LEU B C 1
ATOM 1721 O O . LEU B 1 38 ? 6.273 -24.344 3.373 1 98.38 38 LEU B O 1
ATOM 1725 N N . GLN B 1 39 ? 7.781 -22.641 3.377 1 98 39 GLN B N 1
ATOM 1726 C CA . GLN B 1 39 ? 8.891 -23.531 3.674 1 98 39 GLN B CA 1
ATOM 1727 C C . GLN B 1 39 ? 8.711 -24.203 5.031 1 98 39 GLN B C 1
ATOM 1729 O O . GLN B 1 39 ? 8.961 -25.406 5.176 1 98 39 GLN B O 1
ATOM 1734 N N . HIS B 1 40 ? 8.312 -23.484 5.969 1 97.69 40 HIS B N 1
ATOM 1735 C CA . HIS B 1 40 ? 8.062 -24.016 7.301 1 97.69 40 HIS B CA 1
ATOM 1736 C C . HIS B 1 40 ? 6.973 -25.078 7.281 1 97.69 40 HIS B C 1
ATOM 1738 O O . HIS B 1 40 ? 6.895 -25.922 8.18 1 97.69 40 HIS B O 1
ATOM 1744 N N . ASN B 1 41 ? 6.164 -25.031 6.285 1 98.19 41 ASN B N 1
ATOM 1745 C CA . ASN B 1 41 ? 5.074 -25.984 6.18 1 98.19 41 ASN B CA 1
ATOM 1746 C C . ASN B 1 41 ? 5.383 -27.078 5.156 1 98.19 41 ASN B C 1
ATOM 1748 O O . ASN B 1 41 ? 4.473 -27.75 4.676 1 98.19 41 ASN B O 1
ATOM 1752 N N . GLY B 1 42 ? 6.57 -27.125 4.699 1 97.94 42 GLY B N 1
ATOM 1753 C CA . GLY B 1 42 ? 7.031 -28.297 3.982 1 97.94 42 GLY B CA 1
ATOM 1754 C C . GLY B 1 42 ? 7.184 -28.078 2.49 1 97.94 42 GLY B C 1
ATOM 1755 O O . GLY B 1 42 ? 7.52 -29 1.749 1 97.94 42 GLY B O 1
ATOM 1756 N N . TYR B 1 43 ? 6.93 -26.906 2.01 1 98.5 43 TYR B N 1
ATOM 1757 C CA . TYR B 1 43 ? 7.152 -26.594 0.602 1 98.5 43 TYR B CA 1
ATOM 1758 C C . TYR B 1 43 ? 8.586 -26.156 0.36 1 98.5 43 TYR B C 1
ATOM 1760 O O . TYR B 1 43 ? 9.078 -25.234 1.013 1 98.5 43 TYR B O 1
ATOM 1768 N N . GLU B 1 44 ? 9.219 -26.781 -0.604 1 97.12 44 GLU B N 1
ATOM 1769 C CA . GLU B 1 44 ? 10.641 -26.484 -0.791 1 97.12 44 GLU B CA 1
ATOM 1770 C C . GLU B 1 44 ? 10.914 -25.984 -2.209 1 97.12 44 GLU B C 1
ATOM 1772 O O . GLU B 1 44 ? 11.969 -25.406 -2.473 1 97.12 44 GLU B O 1
ATOM 1777 N N . ASN B 1 45 ? 10.023 -26.266 -3.102 1 98.5 45 ASN B N 1
ATOM 1778 C CA . ASN B 1 45 ? 10.203 -25.891 -4.504 1 98.5 45 ASN B CA 1
ATOM 1779 C C . ASN B 1 45 ? 9.523 -24.562 -4.824 1 98.5 45 ASN B C 1
ATOM 1781 O O . ASN B 1 45 ? 8.578 -24.516 -5.609 1 98.5 45 ASN B O 1
ATOM 1785 N N . ILE B 1 46 ? 10.062 -23.5 -4.234 1 98.81 46 ILE B N 1
ATOM 1786 C CA . ILE B 1 46 ? 9.469 -22.188 -4.363 1 98.81 46 ILE B CA 1
ATOM 1787 C C . ILE B 1 46 ? 10.461 -21.234 -5.016 1 98.81 46 ILE B C 1
ATOM 1789 O O . ILE B 1 46 ? 11.617 -21.125 -4.59 1 98.81 46 ILE B O 1
ATOM 1793 N N . ASP B 1 47 ? 10.086 -20.594 -6.062 1 98.88 47 ASP B N 1
ATOM 1794 C CA . ASP B 1 47 ? 10.828 -19.484 -6.668 1 98.88 47 ASP B CA 1
ATOM 1795 C C . ASP B 1 47 ? 10.18 -18.141 -6.34 1 98.88 47 ASP B C 1
ATOM 1797 O O . ASP B 1 47 ? 9 -18.094 -5.992 1 98.88 47 ASP B O 1
ATOM 1801 N N . ALA B 1 48 ? 10.961 -17.125 -6.395 1 98.75 48 ALA B N 1
ATOM 1802 C CA . ALA B 1 48 ? 10.484 -15.773 -6.137 1 98.75 48 ALA B CA 1
ATOM 1803 C C . ALA B 1 48 ? 10.711 -14.867 -7.344 1 98.75 48 ALA B C 1
ATOM 1805 O O . ALA B 1 48 ? 11.711 -15 -8.047 1 98.75 48 ALA B O 1
ATOM 1806 N N . LEU B 1 49 ? 9.766 -13.992 -7.59 1 98.12 49 LEU B N 1
ATOM 1807 C CA . LEU B 1 49 ? 9.906 -12.945 -8.602 1 98.12 49 LEU B CA 1
ATOM 1808 C C . LEU B 1 49 ? 9.484 -11.594 -8.047 1 98.12 49 LEU B C 1
ATOM 1810 O O . LEU B 1 49 ? 8.406 -11.469 -7.457 1 98.12 49 LEU B O 1
ATOM 1814 N N . ASP B 1 50 ? 10.305 -10.625 -8.086 1 95.81 50 ASP B N 1
ATOM 1815 C CA . ASP B 1 50 ? 10.031 -9.242 -7.73 1 95.81 50 ASP B CA 1
ATOM 1816 C C . ASP B 1 50 ? 10.898 -8.281 -8.539 1 95.81 50 ASP B C 1
ATOM 1818 O O . ASP B 1 50 ? 11.938 -8.672 -9.07 1 95.81 50 ASP B O 1
ATOM 1822 N N . SER B 1 51 ? 10.414 -7.07 -8.648 1 92.81 51 SER B N 1
ATOM 1823 C CA . SER B 1 51 ? 11.172 -6.094 -9.43 1 92.81 51 SER B CA 1
ATOM 1824 C C . SER B 1 51 ? 12.148 -5.32 -8.547 1 92.81 51 SER B C 1
ATOM 1826 O O . SER B 1 51 ? 13.078 -4.684 -9.047 1 92.81 51 SER B O 1
ATOM 1828 N N . ASN B 1 52 ? 11.898 -5.289 -7.266 1 90 52 ASN B N 1
ATOM 1829 C CA . ASN B 1 52 ? 12.648 -4.441 -6.352 1 90 52 ASN B CA 1
ATOM 1830 C C . ASN B 1 52 ? 13.914 -5.141 -5.855 1 90 52 ASN B C 1
ATOM 1832 O O . ASN B 1 52 ? 13.836 -6.102 -5.086 1 90 52 ASN B O 1
ATOM 1836 N N . GLU B 1 53 ? 15.062 -4.57 -6.223 1 90.12 53 GLU B N 1
ATOM 1837 C CA . GLU B 1 53 ? 16.344 -5.164 -5.879 1 90.12 53 GLU B CA 1
ATOM 1838 C C . GLU B 1 53 ? 16.578 -5.16 -4.367 1 90.12 53 GLU B C 1
ATOM 1840 O O . GLU B 1 53 ? 17.125 -6.113 -3.812 1 90.12 53 GLU B O 1
ATOM 1845 N N . GLU B 1 54 ? 16.219 -4.113 -3.764 1 86.94 54 GLU B N 1
ATOM 1846 C CA . GLU B 1 54 ? 16.422 -3.998 -2.322 1 86.94 54 GLU B CA 1
ATOM 1847 C C . GLU B 1 54 ? 15.617 -5.059 -1.57 1 86.94 54 GLU B C 1
ATOM 1849 O O . GLU B 1 54 ? 16.125 -5.668 -0.623 1 86.94 54 GLU B O 1
ATOM 1854 N N . MET B 1 55 ? 14.391 -5.266 -1.926 1 90.5 55 MET B N 1
ATOM 1855 C CA . MET B 1 55 ? 13.562 -6.293 -1.307 1 90.5 55 MET B CA 1
ATOM 1856 C C . MET B 1 55 ? 14.125 -7.684 -1.568 1 90.5 55 MET B C 1
ATOM 1858 O O . MET B 1 55 ? 14.141 -8.531 -0.675 1 90.5 55 MET B O 1
ATOM 1862 N N . LEU B 1 56 ? 14.617 -7.867 -2.812 1 93.94 56 LEU B N 1
ATOM 1863 C CA . LEU B 1 56 ? 15.172 -9.172 -3.174 1 93.94 56 LEU B CA 1
ATOM 1864 C C . LEU B 1 56 ? 16.438 -9.469 -2.369 1 93.94 56 LEU B C 1
ATOM 1866 O O . LEU B 1 56 ? 16.688 -10.625 -2.031 1 93.94 56 LEU B O 1
ATOM 1870 N N . THR B 1 57 ? 17.203 -8.477 -2.076 1 92.88 57 THR B N 1
ATOM 1871 C CA . THR B 1 57 ? 18.391 -8.641 -1.254 1 92.88 57 THR B CA 1
ATOM 1872 C C . THR B 1 57 ? 18.016 -9.156 0.135 1 92.88 57 THR B C 1
ATOM 1874 O O . THR B 1 57 ? 18.672 -10.055 0.663 1 92.88 57 THR B O 1
ATOM 1877 N N . ILE B 1 58 ? 17.031 -8.664 0.7 1 91.69 58 ILE B N 1
ATOM 1878 C CA . ILE B 1 58 ? 16.531 -9.094 2.004 1 91.69 58 ILE B CA 1
ATOM 1879 C C . ILE B 1 58 ? 15.969 -10.516 1.902 1 91.69 58 ILE B C 1
ATOM 1881 O O . ILE B 1 58 ? 16.25 -11.359 2.752 1 91.69 58 ILE B O 1
ATOM 1885 N N . LEU B 1 59 ? 15.188 -10.719 0.899 1 94.88 59 LEU B N 1
ATOM 1886 C CA . LEU B 1 59 ? 14.547 -12 0.657 1 94.88 59 LEU B CA 1
ATOM 1887 C C . LEU B 1 59 ? 15.586 -13.117 0.567 1 94.88 59 LEU B C 1
ATOM 1889 O O . LEU B 1 59 ? 15.367 -14.219 1.085 1 94.88 59 LEU B O 1
ATOM 1893 N N . LYS B 1 60 ? 16.656 -12.898 -0.104 1 96.56 60 LYS B N 1
ATOM 1894 C CA . LYS B 1 60 ? 17.703 -13.898 -0.325 1 96.56 60 LYS B CA 1
ATOM 1895 C C . LYS B 1 60 ? 18.297 -14.367 0.997 1 96.56 60 LYS B C 1
ATOM 1897 O O . LYS B 1 60 ? 18.719 -15.516 1.118 1 96.56 60 LYS B O 1
ATOM 1902 N N . GLN B 1 61 ? 18.219 -13.547 1.973 1 95 61 GLN B N 1
ATOM 1903 C CA . GLN B 1 61 ? 18.797 -13.875 3.275 1 95 61 GLN B CA 1
ATOM 1904 C C . GLN B 1 61 ? 17.922 -14.898 4.012 1 95 61 GLN B C 1
ATOM 1906 O O . GLN B 1 61 ? 18.391 -15.555 4.941 1 95 61 GLN B O 1
ATOM 1911 N N . LYS B 1 62 ? 16.781 -15.047 3.617 1 93.62 62 LYS B N 1
ATOM 1912 C CA . LYS B 1 62 ? 15.867 -15.977 4.281 1 93.62 62 LYS B CA 1
ATOM 1913 C C . LYS B 1 62 ? 16.125 -17.406 3.834 1 93.62 62 LYS B C 1
ATOM 1915 O O . LYS B 1 62 ? 15.695 -18.359 4.504 1 93.62 62 LYS B O 1
ATOM 1920 N N . ASN B 1 63 ? 16.656 -17.594 2.699 1 96.12 63 ASN B N 1
ATOM 1921 C CA . ASN B 1 63 ? 17.047 -18.891 2.172 1 96.12 63 ASN B CA 1
ATOM 1922 C C . ASN B 1 63 ? 15.852 -19.828 2.031 1 96.12 63 ASN B C 1
ATOM 1924 O O . ASN B 1 63 ? 15.945 -21.016 2.346 1 96.12 63 ASN B O 1
ATOM 1928 N N . CYS B 1 64 ? 14.727 -19.297 1.657 1 97.38 64 CYS B N 1
ATOM 1929 C CA . CYS B 1 64 ? 13.516 -20.109 1.539 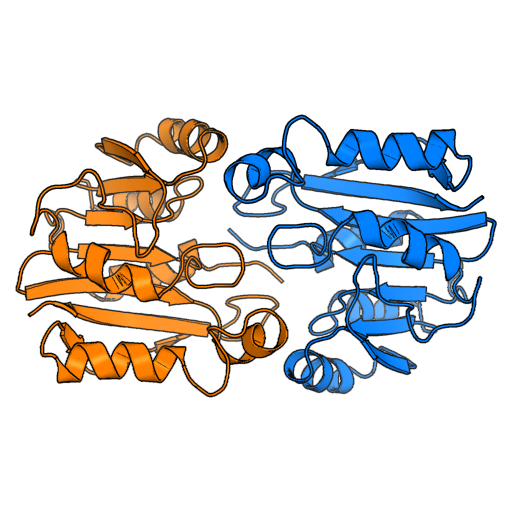1 97.38 64 CYS B CA 1
ATOM 1930 C C . CYS B 1 64 ? 13.102 -20.25 0.081 1 97.38 64 CYS B C 1
ATOM 1932 O O . CYS B 1 64 ? 12.125 -20.938 -0.223 1 97.38 64 CYS B O 1
ATOM 1934 N N . TYR B 1 65 ? 13.781 -19.641 -0.809 1 98.44 65 TYR B N 1
ATOM 1935 C CA . TYR B 1 65 ? 13.492 -19.703 -2.238 1 98.44 65 TYR B CA 1
ATOM 1936 C C . TYR B 1 65 ? 14.625 -20.391 -2.996 1 98.44 65 TYR B C 1
ATOM 1938 O O . TYR B 1 65 ? 15.797 -20.172 -2.699 1 98.44 65 TYR B O 1
ATOM 1946 N N . LYS B 1 66 ? 14.289 -21.203 -3.938 1 98.19 66 LYS B N 1
ATOM 1947 C CA . LYS B 1 66 ? 15.289 -21.906 -4.75 1 98.19 66 LYS B CA 1
ATOM 1948 C C . LYS B 1 66 ? 15.906 -20.953 -5.777 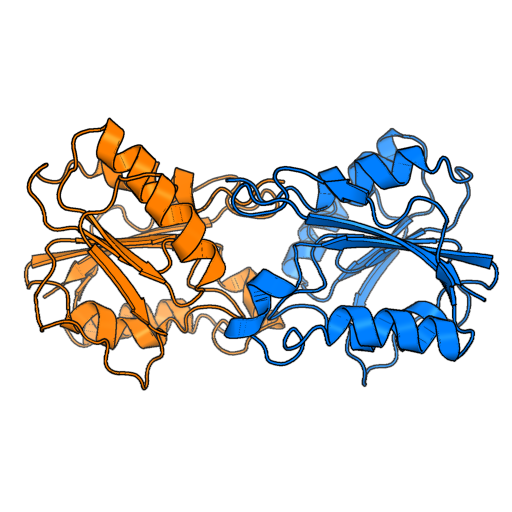1 98.19 66 LYS B C 1
ATOM 1950 O O . LYS B 1 66 ? 17.125 -20.969 -5.988 1 98.19 66 LYS B O 1
ATOM 1955 N N . ASN B 1 67 ? 15.047 -20.25 -6.445 1 98.19 67 ASN B N 1
ATOM 1956 C CA . ASN B 1 67 ? 15.477 -19.266 -7.434 1 98.19 67 ASN B CA 1
ATOM 1957 C C . ASN B 1 67 ? 14.82 -17.906 -7.199 1 98.19 67 ASN B C 1
ATOM 1959 O O . ASN B 1 67 ? 13.672 -17.828 -6.766 1 98.19 67 ASN B O 1
ATOM 1963 N N . VAL B 1 68 ? 15.617 -16.891 -7.465 1 98.19 68 VAL B N 1
ATOM 1964 C CA . VAL B 1 68 ? 15.148 -15.516 -7.344 1 98.19 68 VAL B CA 1
ATOM 1965 C C . VAL B 1 68 ? 15.242 -14.82 -8.695 1 98.19 68 VAL B C 1
ATOM 1967 O O . VAL B 1 68 ? 16.328 -14.719 -9.281 1 98.19 68 VAL B O 1
ATOM 1970 N N . ILE B 1 69 ? 14.117 -14.367 -9.172 1 97.69 69 ILE B N 1
ATOM 1971 C CA . ILE B 1 69 ? 14.023 -13.75 -10.492 1 97.69 69 ILE B CA 1
ATOM 1972 C C . ILE B 1 69 ? 13.734 -12.258 -10.344 1 97.69 69 ILE B C 1
ATOM 1974 O O . ILE B 1 69 ? 12.742 -11.875 -9.719 1 97.69 69 ILE B O 1
ATOM 1978 N N . LYS B 1 70 ? 14.602 -11.438 -10.859 1 96 70 LYS B N 1
ATOM 1979 C CA . LYS B 1 70 ? 14.328 -10 -10.922 1 96 70 LYS B CA 1
ATOM 1980 C C . LYS B 1 70 ? 13.656 -9.633 -12.242 1 96 70 LYS B C 1
ATOM 1982 O O . LYS B 1 70 ? 14.242 -9.781 -13.312 1 96 70 LYS B O 1
ATOM 1987 N N . SER B 1 71 ? 12.383 -9.156 -12.148 1 94.81 71 SER B N 1
ATOM 1988 C CA . SER B 1 71 ? 11.656 -8.766 -13.344 1 94.81 71 SER B CA 1
ATOM 1989 C C . SER B 1 71 ? 10.461 -7.879 -13.008 1 94.81 71 SER B C 1
ATOM 1991 O O . SER B 1 71 ? 9.859 -8.023 -11.938 1 94.81 71 SER B O 1
ATOM 1993 N N . ILE B 1 72 ? 10.156 -6.988 -13.93 1 92.44 72 ILE B N 1
ATOM 1994 C CA . ILE B 1 72 ? 8.922 -6.219 -13.836 1 92.44 72 ILE B CA 1
ATOM 1995 C C . ILE B 1 72 ? 7.766 -7.016 -14.438 1 92.44 72 ILE B C 1
ATOM 1997 O O . ILE B 1 72 ? 7.953 -7.742 -15.422 1 92.44 72 ILE B O 1
ATOM 2001 N N . VAL B 1 73 ? 6.664 -6.91 -13.844 1 95.12 73 VAL B N 1
ATOM 2002 C CA . VAL B 1 73 ? 5.469 -7.574 -14.359 1 95.12 73 VAL B CA 1
ATOM 2003 C C . VAL B 1 73 ? 4.508 -6.535 -14.938 1 95.12 73 VAL B C 1
ATOM 2005 O O . VAL B 1 73 ? 3.887 -5.773 -14.195 1 95.12 73 VAL B O 1
ATOM 2008 N N . THR B 1 74 ? 4.371 -6.473 -16.203 1 93.62 74 THR B N 1
ATOM 2009 C CA . THR B 1 74 ? 3.428 -5.621 -16.922 1 93.62 74 THR B CA 1
ATOM 2010 C C . THR B 1 74 ? 2.73 -6.398 -18.031 1 93.62 74 THR B C 1
ATOM 2012 O O . THR B 1 74 ? 3.184 -7.477 -18.422 1 93.62 74 THR B O 1
ATOM 2015 N N . PRO B 1 75 ? 1.591 -5.859 -18.469 1 94.5 75 PRO B N 1
ATOM 2016 C CA . PRO B 1 75 ? 0.898 -6.551 -19.547 1 94.5 75 PRO B CA 1
ATOM 2017 C C . PRO B 1 75 ? 1.753 -6.668 -20.812 1 94.5 75 PRO B C 1
ATOM 2019 O O . PRO B 1 75 ? 1.579 -7.609 -21.594 1 94.5 75 PRO B O 1
ATOM 2022 N N . GLU B 1 76 ? 2.752 -5.781 -20.969 1 92.56 76 GLU B N 1
ATOM 2023 C CA . GLU B 1 76 ? 3.523 -5.691 -22.203 1 92.56 76 GLU B CA 1
ATOM 2024 C C . GLU B 1 76 ? 4.832 -6.469 -22.094 1 92.56 76 GLU B C 1
ATOM 2026 O O . GLU B 1 76 ? 5.465 -6.773 -23.109 1 92.56 76 GLU B O 1
ATOM 2031 N N . THR B 1 77 ? 5.176 -6.797 -20.906 1 89.19 77 THR B N 1
ATOM 2032 C CA . THR B 1 77 ? 6.473 -7.43 -20.703 1 89.19 77 THR B CA 1
ATOM 2033 C C . THR B 1 77 ? 6.328 -8.945 -20.641 1 89.19 77 THR B C 1
ATOM 2035 O O . THR B 1 77 ? 5.562 -9.477 -19.844 1 89.19 77 THR B O 1
ATOM 2038 N N . LYS B 1 78 ? 7.117 -9.555 -21.547 1 93.19 78 LYS B N 1
ATOM 2039 C CA . LYS B 1 78 ? 7.188 -11.008 -21.453 1 93.19 78 LYS B CA 1
ATOM 2040 C C . LYS B 1 78 ? 8.094 -11.445 -20.297 1 93.19 78 LYS B C 1
ATOM 2042 O O . LYS B 1 78 ? 9.289 -11.125 -20.281 1 93.19 78 LYS B O 1
ATOM 2047 N N . LEU B 1 79 ? 7.551 -12.133 -19.359 1 96.12 79 LEU B N 1
ATOM 2048 C CA . LEU B 1 79 ? 8.344 -12.617 -18.234 1 96.12 79 LEU B CA 1
ATOM 2049 C C . LEU B 1 79 ? 9.43 -13.578 -18.719 1 96.12 79 LEU B C 1
ATOM 2051 O O . LEU B 1 79 ? 9.203 -14.375 -19.625 1 96.12 79 LEU B O 1
ATOM 2055 N N . PRO B 1 80 ? 10.617 -13.477 -18.172 1 96.88 80 PRO B N 1
ATOM 2056 C CA . PRO B 1 80 ? 11.711 -14.383 -18.531 1 96.88 80 PRO B CA 1
ATOM 2057 C C . PRO B 1 80 ? 11.539 -15.773 -17.938 1 96.88 80 PRO B C 1
ATOM 2059 O O . PRO B 1 80 ? 12.445 -16.281 -17.266 1 96.88 80 PRO B O 1
ATOM 2062 N N . ILE B 1 81 ? 10.445 -16.344 -18.172 1 98.12 81 ILE B N 1
ATOM 2063 C CA . ILE B 1 81 ? 10.047 -17.656 -17.656 1 98.12 81 ILE B CA 1
ATOM 2064 C C . ILE B 1 81 ? 9.398 -18.469 -18.766 1 98.12 81 ILE B C 1
ATOM 2066 O O . ILE B 1 81 ? 8.625 -17.938 -19.562 1 98.12 81 ILE B O 1
ATOM 2070 N N . ASN B 1 82 ? 9.688 -19.688 -18.859 1 98 82 ASN B N 1
ATOM 2071 C CA . ASN B 1 82 ? 9.125 -20.578 -19.875 1 98 82 ASN B CA 1
ATOM 2072 C C . ASN B 1 82 ? 7.621 -20.766 -19.688 1 98 82 ASN B C 1
ATOM 2074 O O . ASN B 1 82 ? 7.125 -20.688 -18.562 1 98 82 ASN B O 1
ATOM 2078 N N . ASP B 1 83 ? 6.949 -21.062 -20.812 1 98.25 83 ASP B N 1
ATOM 2079 C CA . ASP B 1 83 ? 5.527 -21.375 -20.734 1 98.25 83 ASP B CA 1
ATOM 2080 C C . ASP B 1 83 ? 5.281 -22.609 -19.859 1 98.25 83 ASP B C 1
ATOM 2082 O O . ASP B 1 83 ? 6.059 -23.562 -19.891 1 98.25 83 ASP B O 1
ATOM 2086 N N . ARG B 1 84 ? 4.23 -22.562 -19.062 1 98.5 84 ARG B N 1
ATOM 2087 C CA . ARG B 1 84 ? 3.746 -23.719 -18.297 1 98.5 84 ARG B CA 1
ATOM 2088 C C . ARG B 1 84 ? 4.844 -24.281 -17.406 1 98.5 84 ARG B C 1
ATOM 2090 O O . ARG B 1 84 ? 5.055 -25.5 -17.375 1 98.5 84 ARG B O 1
ATOM 2097 N N . GLN B 1 85 ? 5.512 -23.375 -16.781 1 98.62 85 GLN B N 1
ATOM 2098 C CA . GLN B 1 85 ? 6.656 -23.797 -15.984 1 98.62 85 GLN B CA 1
ATOM 2099 C C . GLN B 1 85 ? 6.234 -24.125 -14.555 1 98.62 85 GLN B C 1
ATOM 2101 O O . GLN B 1 85 ? 6.836 -24.984 -13.906 1 98.62 85 GLN B O 1
ATOM 2106 N N . TYR B 1 86 ? 5.223 -23.531 -14.031 1 98.88 86 TYR B N 1
ATOM 2107 C CA . TYR B 1 86 ? 4.902 -23.641 -12.609 1 98.88 86 TYR B CA 1
ATOM 2108 C C . TYR B 1 86 ? 3.57 -24.359 -12.406 1 98.88 86 TYR B C 1
ATOM 2110 O O . TYR B 1 86 ? 2.646 -24.203 -13.211 1 98.88 86 TYR B O 1
ATOM 2118 N N . ASP B 1 87 ? 3.486 -25.125 -11.32 1 98.94 87 ASP B N 1
ATOM 2119 C CA . ASP B 1 87 ? 2.232 -25.75 -10.914 1 98.94 87 ASP B CA 1
ATOM 2120 C C . ASP B 1 87 ? 1.282 -24.734 -10.289 1 98.94 87 ASP B C 1
ATOM 2122 O O . ASP B 1 87 ? 0.069 -24.797 -10.5 1 98.94 87 ASP B O 1
ATOM 2126 N N . ILE B 1 88 ? 1.81 -23.859 -9.523 1 98.94 88 ILE B N 1
ATOM 2127 C CA . ILE B 1 88 ? 1.023 -22.891 -8.758 1 98.94 88 ILE B CA 1
ATOM 2128 C C . ILE B 1 88 ? 1.74 -21.547 -8.734 1 98.94 88 ILE B C 1
ATOM 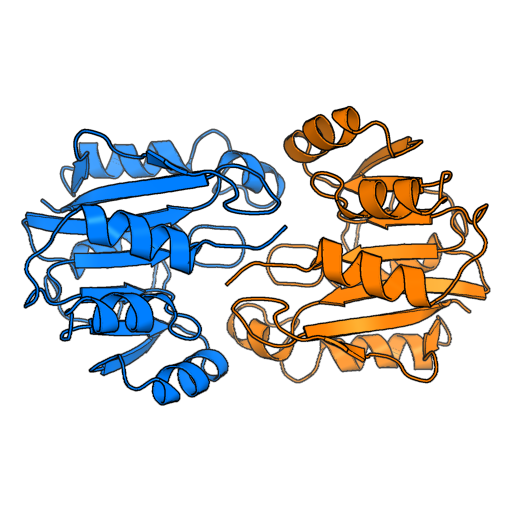2130 O O . ILE B 1 88 ? 2.957 -21.484 -8.547 1 98.94 88 ILE B O 1
ATOM 2134 N N . ILE B 1 89 ? 0.996 -20.5 -8.938 1 98.94 89 ILE B N 1
ATOM 2135 C CA . ILE B 1 89 ? 1.457 -19.125 -8.719 1 98.94 89 ILE B CA 1
ATOM 2136 C C . ILE B 1 89 ? 0.718 -18.516 -7.535 1 98.94 89 ILE B C 1
ATOM 2138 O O . ILE B 1 89 ? -0.497 -18.672 -7.402 1 98.94 89 ILE B O 1
ATOM 2142 N N . ILE B 1 90 ? 1.463 -17.891 -6.637 1 98.88 90 ILE B N 1
ATOM 2143 C CA . ILE B 1 90 ? 0.859 -17.188 -5.512 1 98.88 90 ILE B CA 1
ATOM 2144 C C . ILE B 1 90 ? 1.304 -15.727 -5.52 1 98.88 90 ILE B C 1
ATOM 2146 O O . ILE B 1 90 ? 2.451 -15.422 -5.855 1 98.88 90 ILE B O 1
ATOM 2150 N N . MET B 1 91 ? 0.384 -14.844 -5.273 1 98.31 91 MET B N 1
ATOM 2151 C CA . MET B 1 91 ? 0.619 -13.406 -5.172 1 98.31 91 MET B CA 1
ATOM 2152 C C . MET B 1 91 ? -0.089 -12.828 -3.953 1 98.31 91 MET B C 1
ATOM 2154 O O . MET B 1 91 ? -1.094 -13.367 -3.494 1 98.31 91 MET B O 1
ATOM 2158 N N . ALA B 1 92 ? 0.43 -11.75 -3.422 1 96.5 92 ALA B N 1
ATOM 2159 C CA . ALA B 1 92 ? -0.202 -11.109 -2.271 1 96.5 92 ALA B CA 1
ATOM 2160 C C . ALA B 1 92 ? -0.146 -9.586 -2.395 1 96.5 92 ALA B C 1
ATOM 2162 O O . ALA B 1 92 ? 0.937 -9 -2.381 1 96.5 92 ALA B O 1
ATOM 2163 N N . GLY B 1 93 ? -1.299 -9 -2.488 1 93.88 93 GLY B N 1
ATOM 2164 C CA . GLY B 1 93 ? -1.399 -7.551 -2.438 1 93.88 93 GLY B CA 1
ATOM 2165 C C . GLY B 1 93 ? -0.764 -6.863 -3.631 1 93.88 93 GLY B C 1
ATOM 2166 O O . GLY B 1 93 ? -0.31 -5.723 -3.529 1 93.88 93 GLY B O 1
ATOM 2167 N N . VAL B 1 94 ? -0.671 -7.543 -4.738 1 94.75 94 VAL B N 1
ATOM 2168 C CA . VAL B 1 94 ? 0.077 -6.98 -5.859 1 94.75 94 VAL B CA 1
ATOM 2169 C C . VAL B 1 94 ? -0.876 -6.254 -6.805 1 94.75 94 VAL B C 1
ATOM 2171 O O . VAL B 1 94 ? -0.468 -5.344 -7.527 1 94.75 94 VAL B O 1
ATOM 2174 N N . PHE B 1 95 ? -2.152 -6.676 -6.809 1 95.5 95 PHE B N 1
ATOM 2175 C CA . PHE B 1 95 ? -3.121 -6.004 -7.668 1 95.5 95 PHE B CA 1
ATOM 2176 C C . PHE B 1 95 ? -3.725 -4.793 -6.961 1 95.5 95 PHE B C 1
ATOM 2178 O O . PHE B 1 95 ? -4.785 -4.898 -6.344 1 95.5 95 PHE B O 1
ATOM 2185 N N . CYS B 1 96 ? -3.061 -3.615 -7.078 1 92.25 96 CYS B N 1
ATOM 2186 C CA . CYS B 1 96 ? -3.443 -2.326 -6.516 1 92.25 96 CYS B CA 1
ATOM 2187 C C . CYS B 1 96 ? -2.719 -1.186 -7.223 1 92.25 96 CYS B C 1
ATOM 2189 O O . CYS B 1 96 ? -1.757 -1.417 -7.957 1 92.25 96 CYS B O 1
ATOM 2191 N N . PRO B 1 97 ? -3.199 0.03 -7.055 1 88.44 97 PRO B N 1
ATOM 2192 C CA . PRO B 1 97 ? -2.561 1.16 -7.73 1 88.44 97 PRO B CA 1
ATOM 2193 C C . PRO B 1 97 ? -1.069 1.271 -7.418 1 88.44 97 PRO B C 1
ATOM 2195 O O . PRO B 1 97 ? -0.673 1.178 -6.254 1 88.44 97 PRO B O 1
ATOM 2198 N N . GLY B 1 98 ? -0.284 1.428 -8.492 1 85.62 98 GLY B N 1
ATOM 2199 C CA . GLY B 1 98 ? 1.147 1.626 -8.328 1 85.62 98 GLY B CA 1
ATOM 2200 C C . GLY B 1 98 ? 1.929 0.326 -8.289 1 85.62 98 GLY B C 1
ATOM 2201 O O . GLY B 1 98 ? 3.16 0.337 -8.234 1 85.62 98 GLY B O 1
ATOM 2202 N N . HIS B 1 99 ? 1.254 -0.754 -8.328 1 91.38 99 HIS B N 1
ATOM 2203 C CA . HIS B 1 99 ? 1.908 -2.059 -8.336 1 91.38 99 HIS B CA 1
ATOM 2204 C C . HIS B 1 99 ? 1.632 -2.809 -9.633 1 91.38 99 HIS B C 1
ATOM 2206 O O . HIS B 1 99 ? 1.779 -2.248 -10.727 1 91.38 99 HIS B O 1
ATOM 2212 N N . ILE B 1 100 ? 1.25 -4.086 -9.531 1 93.81 100 ILE B N 1
ATOM 2213 C CA . ILE B 1 100 ? 1.109 -4.895 -10.734 1 93.81 100 ILE B CA 1
ATOM 2214 C C . ILE B 1 100 ? -0.257 -4.645 -11.367 1 93.81 100 ILE B C 1
ATOM 2216 O O . ILE B 1 100 ? -1.281 -4.672 -10.68 1 93.81 100 ILE B O 1
ATOM 2220 N N . ASP B 1 101 ? -0.209 -4.316 -12.672 1 94.94 101 ASP B N 1
ATOM 2221 C CA . ASP B 1 101 ? -1.422 -4.242 -13.477 1 94.94 101 ASP B CA 1
ATOM 2222 C C . ASP B 1 101 ? -2.066 -5.621 -13.625 1 94.94 101 ASP B C 1
ATOM 2224 O O . ASP B 1 101 ? -1.441 -6.551 -14.141 1 94.94 101 ASP B O 1
ATOM 2228 N N . TYR B 1 102 ? -3.404 -5.75 -13.172 1 97.25 102 TYR B N 1
ATOM 2229 C CA . TYR B 1 102 ? -4.035 -7.066 -13.195 1 97.25 102 TYR B CA 1
ATOM 2230 C C . TYR B 1 102 ? -4.16 -7.594 -14.617 1 97.25 102 TYR B C 1
ATOM 2232 O O . TYR B 1 102 ? -4.348 -8.797 -14.828 1 97.25 102 TYR B O 1
ATOM 2240 N N . ARG B 1 103 ? -4.023 -6.805 -15.656 1 97.44 103 ARG B N 1
ATOM 2241 C CA . ARG B 1 103 ? -4.039 -7.258 -17.047 1 97.44 103 ARG B CA 1
ATOM 2242 C C . ARG B 1 103 ? -2.807 -8.094 -17.359 1 97.44 103 ARG B C 1
ATOM 2244 O O . ARG B 1 103 ? -2.756 -8.773 -18.391 1 97.44 103 ARG B O 1
ATOM 2251 N N . SER B 1 104 ? -1.844 -8.07 -16.438 1 97.75 104 SER B N 1
ATOM 2252 C CA . SER B 1 104 ? -0.661 -8.914 -16.547 1 97.75 104 SER B CA 1
ATOM 2253 C C . SER B 1 104 ? -1.008 -10.383 -16.328 1 97.75 104 SER B C 1
ATOM 2255 O O . SER B 1 104 ? -0.178 -11.266 -16.562 1 97.75 104 SER B O 1
ATOM 2257 N N . LEU B 1 105 ? -2.213 -10.703 -15.93 1 98.06 105 LEU B N 1
ATOM 2258 C CA . LEU B 1 105 ? -2.645 -12.062 -15.641 1 98.06 105 LEU B CA 1
ATOM 2259 C C . LEU B 1 105 ? -2.488 -12.961 -16.859 1 98.06 105 LEU B C 1
ATOM 2261 O O . LEU B 1 105 ? -2.219 -14.156 -16.734 1 98.06 105 LEU B O 1
ATOM 2265 N N . ALA B 1 106 ? -2.576 -12.352 -18.016 1 95.75 106 ALA B N 1
ATOM 2266 C CA . ALA B 1 106 ? -2.377 -13.141 -19.234 1 95.75 106 ALA B CA 1
ATOM 2267 C C . ALA B 1 106 ? -0.976 -13.742 -19.281 1 95.75 106 ALA B C 1
ATOM 2269 O O . ALA B 1 106 ? -0.802 -14.898 -19.656 1 95.75 106 ALA B O 1
ATOM 2270 N N . GLN B 1 107 ? -0.02 -12.93 -18.922 1 95.94 107 GLN B N 1
ATOM 2271 C CA . GLN B 1 107 ? 1.357 -13.406 -18.859 1 95.94 107 GLN B CA 1
ATOM 2272 C C . GLN B 1 107 ? 1.533 -14.438 -17.75 1 95.94 107 GLN B C 1
ATOM 2274 O O . GLN B 1 107 ? 2.316 -15.383 -17.891 1 95.94 107 GLN B O 1
ATOM 2279 N N . ILE B 1 108 ? 0.827 -14.273 -16.703 1 98.44 108 ILE B N 1
ATOM 2280 C CA . ILE B 1 108 ? 0.94 -15.156 -15.555 1 98.44 108 ILE B CA 1
ATOM 2281 C C . ILE B 1 108 ? 0.296 -16.5 -15.875 1 98.44 108 ILE B C 1
ATOM 2283 O O . ILE B 1 108 ? 0.824 -17.562 -15.5 1 98.44 108 ILE B O 1
ATOM 2287 N N . ILE B 1 109 ? -0.796 -16.438 -16.594 1 98.62 109 ILE B N 1
ATOM 2288 C CA . ILE B 1 109 ? -1.451 -17.656 -17.047 1 98.62 109 ILE B CA 1
ATOM 2289 C C . ILE B 1 109 ? -0.511 -18.422 -17.969 1 98.62 109 ILE B C 1
ATOM 2291 O O . ILE B 1 109 ? -0.396 -19.656 -17.875 1 98.62 109 ILE B O 1
ATOM 2295 N N . ARG B 1 110 ? 0.195 -17.75 -18.828 1 97.94 110 ARG B N 1
ATOM 2296 C CA . ARG B 1 110 ? 1.106 -18.359 -19.781 1 97.94 110 ARG B CA 1
ATOM 2297 C C . ARG B 1 110 ? 2.158 -19.219 -19.078 1 97.94 110 ARG B C 1
ATOM 2299 O O . ARG B 1 110 ? 2.523 -20.297 -19.562 1 97.94 110 ARG B O 1
ATOM 2306 N N . ILE B 1 111 ? 2.631 -18.797 -17.922 1 98.62 111 ILE B N 1
ATOM 2307 C CA . ILE B 1 111 ? 3.756 -19.453 -17.266 1 98.62 111 ILE B CA 1
ATOM 2308 C C . ILE B 1 111 ? 3.238 -20.5 -16.281 1 98.62 111 ILE B C 1
ATOM 2310 O O . ILE B 1 111 ? 4.023 -21.156 -15.586 1 98.62 111 ILE B O 1
ATOM 2314 N N . THR B 1 112 ? 1.95 -20.656 -16.141 1 98.88 112 THR B N 1
ATOM 2315 C CA . THR B 1 112 ? 1.32 -21.641 -15.266 1 98.88 112 THR B CA 1
ATOM 2316 C C . THR B 1 112 ? 0.895 -22.875 -16.062 1 98.88 112 THR B C 1
ATOM 2318 O O . THR B 1 112 ? 0.34 -22.75 -17.156 1 98.88 112 THR B O 1
ATOM 2321 N N . LYS B 1 113 ? 1.125 -24.031 -15.562 1 98.81 113 LYS B N 1
ATOM 2322 C CA . LYS B 1 113 ? 0.731 -25.266 -16.234 1 98.81 113 LYS B CA 1
ATOM 2323 C C . LYS B 1 113 ? -0.785 -25.344 -16.391 1 98.81 113 LYS B C 1
ATOM 2325 O O . LYS B 1 113 ? -1.53 -24.859 -15.539 1 98.81 113 LYS B O 1
ATOM 2330 N N . SER B 1 114 ? -1.19 -26.031 -17.531 1 98.44 114 SER B N 1
ATOM 2331 C CA . SER B 1 114 ? -2.598 -26.406 -17.609 1 98.44 114 SER B CA 1
ATOM 2332 C C . SER B 1 114 ? -3 -27.25 -16.391 1 98.44 114 SER B C 1
ATOM 2334 O O . SER B 1 114 ? -2.271 -28.156 -16 1 98.44 114 SER B O 1
ATOM 2336 N N . GLY B 1 115 ? -4.082 -26.906 -15.805 1 98.38 115 GLY B N 1
ATOM 2337 C CA . GLY B 1 115 ? -4.512 -27.594 -14.594 1 98.38 115 GLY B CA 1
ATOM 2338 C C . GLY B 1 115 ? -3.922 -27 -13.328 1 98.38 115 GLY B C 1
ATOM 2339 O O . GLY B 1 115 ? -4.367 -27.312 -12.227 1 98.38 115 GLY B O 1
ATOM 2340 N N . GLY B 1 116 ? -2.896 -26.109 -13.531 1 98.81 116 GLY B N 1
ATOM 2341 C CA . GLY B 1 116 ? -2.293 -25.438 -12.391 1 98.81 116 GLY B CA 1
ATOM 2342 C C . GLY B 1 116 ? -3.158 -24.328 -11.82 1 98.81 116 GLY B C 1
ATOM 2343 O O . GLY B 1 116 ? -4.258 -24.078 -12.32 1 98.81 116 GLY B O 1
ATOM 2344 N N . PHE B 1 117 ? -2.676 -23.688 -10.727 1 98.88 117 PHE B N 1
ATOM 2345 C CA . PHE B 1 117 ? -3.506 -22.719 -10.023 1 98.88 117 PHE B CA 1
ATOM 2346 C C . PHE B 1 117 ? -2.797 -21.375 -9.914 1 98.88 117 PHE B C 1
ATOM 2348 O O . PHE B 1 117 ? -1.568 -21.328 -9.82 1 98.88 117 PHE B O 1
ATOM 2355 N N . ILE B 1 118 ? -3.58 -20.375 -9.984 1 98.88 118 ILE B N 1
ATOM 2356 C CA . ILE B 1 118 ? -3.158 -19.016 -9.648 1 98.88 118 ILE B CA 1
ATOM 2357 C C . ILE B 1 118 ? -3.986 -18.5 -8.477 1 98.88 118 ILE B C 1
ATOM 2359 O O . ILE B 1 118 ? -5.215 -18.422 -8.562 1 98.88 118 ILE B O 1
ATOM 2363 N N . CYS B 1 119 ? -3.283 -18.156 -7.375 1 98.75 119 CYS B N 1
ATOM 2364 C CA . CYS B 1 119 ? -3.91 -17.672 -6.148 1 98.75 119 CYS B CA 1
ATOM 2365 C C . CYS B 1 119 ? -3.375 -16.297 -5.766 1 98.75 119 CYS B C 1
ATOM 2367 O O . CYS B 1 119 ? -2.182 -16.031 -5.918 1 98.75 119 CYS B O 1
ATOM 2369 N N . TRP B 1 120 ? -4.297 -15.453 -5.262 1 98.44 120 TRP B N 1
ATOM 2370 C CA . TRP B 1 120 ? -3.781 -14.172 -4.797 1 98.44 120 TRP B CA 1
ATOM 2371 C C . TRP B 1 120 ? -4.715 -13.555 -3.758 1 98.44 120 TRP B C 1
ATOM 2373 O O . TRP B 1 120 ? -5.914 -13.828 -3.752 1 98.44 120 TRP B O 1
ATOM 2383 N N . SER B 1 121 ? -4.137 -12.812 -2.836 1 97.06 121 SER B N 1
ATOM 2384 C CA . SER B 1 121 ? -4.891 -11.938 -1.942 1 97.06 121 SER B CA 1
ATOM 2385 C C . SER B 1 121 ? -4.855 -10.492 -2.424 1 97.06 121 SER B C 1
ATOM 2387 O O . SER B 1 121 ? -3.869 -10.055 -3.023 1 97.06 121 SER B O 1
ATOM 2389 N N . MET B 1 122 ? -5.926 -9.797 -2.213 1 96 122 MET B N 1
ATOM 2390 C CA . MET B 1 122 ? -5.996 -8.391 -2.604 1 96 122 MET B CA 1
ATOM 2391 C C . MET B 1 122 ? -7.055 -7.656 -1.789 1 96 122 MET B C 1
ATOM 2393 O O . MET B 1 122 ? -7.926 -8.281 -1.187 1 96 122 MET B O 1
ATOM 2397 N N . GLY B 1 123 ? -6.875 -6.383 -1.72 1 92.75 123 GLY B N 1
ATOM 2398 C CA . GLY B 1 123 ? -7.953 -5.582 -1.166 1 92.75 123 GLY B CA 1
ATOM 2399 C C . GLY B 1 123 ? -9.172 -5.52 -2.066 1 92.75 123 GLY B C 1
ATOM 2400 O O . GLY B 1 123 ? -9.133 -5.984 -3.207 1 92.75 123 GLY B O 1
ATOM 2401 N N . ASN B 1 124 ? -10.25 -5.004 -1.505 1 92.25 124 ASN B N 1
ATOM 2402 C CA . ASN B 1 124 ? -11.422 -4.754 -2.338 1 92.25 124 ASN B CA 1
ATOM 2403 C C . ASN B 1 124 ? -11.117 -3.76 -3.455 1 92.25 124 ASN B C 1
ATOM 2405 O O . ASN B 1 124 ? -10.742 -2.615 -3.188 1 92.25 124 ASN B O 1
ATOM 2409 N N . PRO B 1 125 ? -11.297 -4.199 -4.703 1 92 125 PRO B N 1
ATOM 2410 C CA . PRO B 1 125 ? -10.93 -3.312 -5.812 1 92 125 PRO B CA 1
ATOM 2411 C C . PRO B 1 125 ? -11.703 -1.995 -5.793 1 92 125 PRO B C 1
ATOM 2413 O O . PRO B 1 125 ? -11.211 -0.976 -6.281 1 92 125 PRO B O 1
ATOM 2416 N N . LYS B 1 126 ? -12.844 -1.98 -5.195 1 87.94 126 LYS B N 1
ATOM 2417 C CA . LYS B 1 126 ? -13.68 -0.785 -5.16 1 87.94 126 LYS B CA 1
ATOM 2418 C C . LYS B 1 126 ? -12.977 0.357 -4.434 1 87.94 126 LYS B C 1
ATOM 2420 O O . LYS B 1 126 ? -13.188 1.528 -4.754 1 87.94 126 LYS B O 1
ATOM 2425 N N . ILE B 1 127 ? -12.109 0.039 -3.523 1 85.25 127 ILE B N 1
ATOM 2426 C CA . ILE B 1 127 ? -11.469 1.065 -2.713 1 85.25 127 ILE B CA 1
ATOM 2427 C C . ILE B 1 127 ? -10.375 1.76 -3.527 1 85.25 127 ILE B C 1
ATOM 2429 O O . ILE B 1 127 ? -9.852 2.797 -3.115 1 85.25 127 ILE B O 1
ATOM 2433 N N . TYR B 1 128 ? -10.031 1.206 -4.652 1 87.5 128 TYR B N 1
ATOM 2434 C CA . TYR B 1 128 ? -8.961 1.745 -5.484 1 87.5 128 TYR B CA 1
ATOM 2435 C C . TYR B 1 128 ? -9.523 2.602 -6.613 1 87.5 128 TYR B C 1
ATOM 2437 O O . TYR B 1 128 ? -8.773 3.248 -7.348 1 87.5 128 TYR B O 1
ATOM 2445 N N . ALA B 1 129 ? -10.828 2.641 -6.793 1 84.81 129 ALA B N 1
ATOM 2446 C CA . ALA B 1 129 ? -11.484 3.197 -7.969 1 84.81 129 ALA B CA 1
ATOM 2447 C C . ALA B 1 129 ? -11.164 4.68 -8.133 1 84.81 129 ALA B C 1
ATOM 2449 O O . ALA B 1 129 ? -11 5.168 -9.25 1 84.81 129 ALA B O 1
ATOM 2450 N N . ASP B 1 130 ? -10.961 5.395 -7.047 1 82 130 ASP B N 1
ATOM 2451 C CA . ASP B 1 130 ? -10.727 6.836 -7.105 1 82 130 ASP B CA 1
ATOM 2452 C C . ASP B 1 130 ? -9.273 7.137 -7.457 1 82 130 ASP B C 1
ATOM 2454 O O . ASP B 1 130 ? -8.953 8.242 -7.895 1 82 130 ASP B O 1
ATOM 2458 N N . ARG B 1 131 ? -8.453 6.16 -7.336 1 83.06 131 ARG B N 1
ATOM 2459 C CA . ARG B 1 131 ? -7.02 6.387 -7.5 1 83.06 131 ARG B CA 1
ATOM 2460 C C . ARG B 1 131 ? -6.535 5.871 -8.852 1 83.06 131 ARG B C 1
ATOM 2462 O O . ARG B 1 131 ? -5.496 6.305 -9.352 1 83.06 131 ARG B O 1
ATOM 2469 N N . ASP B 1 132 ? -7.262 4.953 -9.359 1 88 132 ASP B N 1
ATOM 2470 C CA . ASP B 1 132 ? -6.844 4.289 -10.586 1 88 132 ASP B CA 1
ATOM 2471 C C . ASP B 1 132 ? -8.047 3.84 -11.406 1 88 132 ASP B C 1
ATOM 2473 O O . ASP B 1 132 ? -8.828 2.99 -10.961 1 88 132 ASP B O 1
ATOM 2477 N N . GLU B 1 133 ? -8.133 4.281 -12.578 1 89.56 133 GLU B N 1
ATOM 2478 C CA . GLU B 1 133 ? -9.266 4.016 -13.469 1 89.56 133 GLU B CA 1
ATOM 2479 C C . GLU B 1 133 ? -9.391 2.523 -13.773 1 89.56 133 GLU B C 1
ATOM 2481 O O . GLU B 1 133 ? -10.477 2.033 -14.078 1 89.56 133 GLU B O 1
ATOM 2486 N N . LEU B 1 134 ? -8.336 1.809 -13.609 1 92.19 134 LEU B N 1
ATOM 2487 C CA . LEU B 1 134 ? -8.352 0.372 -13.867 1 92.19 134 LEU B CA 1
ATOM 2488 C C . LEU B 1 134 ? -9.336 -0.333 -12.938 1 92.19 134 LEU B C 1
ATOM 2490 O O . LEU B 1 134 ? -9.828 -1.418 -13.266 1 92.19 134 LEU B O 1
ATOM 2494 N N . TYR B 1 135 ? -9.602 0.284 -11.844 1 93 135 TYR B N 1
ATOM 2495 C CA . TYR B 1 135 ? -10.414 -0.386 -10.836 1 93 135 TYR B CA 1
ATOM 2496 C C . TYR B 1 135 ? -11.812 0.22 -10.781 1 93 135 TYR B C 1
ATOM 2498 O O . TYR B 1 135 ? -12.578 -0.06 -9.852 1 93 135 TYR B O 1
ATOM 2506 N N . ASN B 1 136 ? -12.094 1.067 -11.781 1 91 136 ASN B N 1
ATOM 2507 C CA . ASN B 1 136 ? -13.406 1.692 -11.852 1 91 136 ASN B CA 1
ATOM 2508 C C . ASN B 1 136 ? -14.445 0.745 -12.438 1 91 136 ASN B C 1
ATOM 2510 O O . ASN B 1 136 ? -14.117 -0.131 -13.242 1 91 136 ASN B O 1
ATOM 2514 N N . ASP B 1 137 ? -15.664 0.899 -11.992 1 91.5 137 ASP B N 1
ATOM 2515 C CA . ASP B 1 137 ? -16.844 0.336 -12.641 1 91.5 137 ASP B CA 1
ATOM 2516 C C . ASP B 1 137 ? -16.719 -1.181 -12.773 1 91.5 137 ASP B C 1
ATOM 2518 O O . ASP B 1 137 ? -17.078 -1.745 -13.812 1 91.5 137 ASP B O 1
ATOM 2522 N N . GLY B 1 138 ? -16.078 -1.828 -11.789 1 93.62 138 GLY B N 1
ATOM 2523 C CA . GLY B 1 138 ? -16 -3.281 -11.805 1 93.62 138 GLY B CA 1
ATOM 2524 C C . GLY B 1 138 ? -15.07 -3.824 -12.867 1 93.62 138 GLY B C 1
ATOM 2525 O O . GLY B 1 138 ? -15.195 -4.977 -13.281 1 93.62 138 GLY B O 1
ATOM 2526 N N . ASN B 1 139 ? -14.172 -3.012 -13.32 1 96.12 139 ASN B N 1
ATOM 2527 C CA . ASN B 1 139 ? -13.258 -3.393 -14.391 1 96.12 139 ASN B CA 1
ATOM 2528 C C . ASN B 1 139 ? -12.438 -4.621 -14.008 1 96.12 139 ASN B C 1
ATOM 2530 O O . ASN B 1 139 ? -12.188 -5.492 -14.852 1 96.12 139 ASN B O 1
ATOM 2534 N N . PHE B 1 140 ? -12.078 -4.738 -12.797 1 97.5 140 PHE B N 1
ATOM 2535 C CA . PHE B 1 140 ? -11.297 -5.879 -12.344 1 97.5 140 PHE B CA 1
ATOM 2536 C C . PHE B 1 140 ? -12.094 -7.172 -12.484 1 97.5 140 PHE B C 1
ATOM 2538 O O . PHE B 1 140 ? -11.625 -8.133 -13.102 1 97.5 140 PHE B O 1
ATOM 2545 N N . GLU B 1 141 ? -13.281 -7.168 -11.93 1 96.81 141 GLU B N 1
ATOM 2546 C CA . GLU B 1 141 ? -14.148 -8.344 -11.977 1 96.81 141 GLU B CA 1
ATOM 2547 C C . GLU B 1 141 ? -14.477 -8.734 -13.414 1 96.81 141 GLU B C 1
ATOM 2549 O O . GLU B 1 141 ? -14.516 -9.922 -13.742 1 96.81 141 GLU B O 1
ATOM 2554 N N . ARG B 1 142 ? -14.688 -7.73 -14.188 1 97.19 142 ARG B N 1
ATOM 2555 C CA . ARG B 1 142 ? -15 -7.984 -15.594 1 97.19 142 ARG B CA 1
ATOM 2556 C C . ARG B 1 142 ? -13.836 -8.648 -16.312 1 97.19 142 ARG B C 1
ATOM 2558 O O . ARG B 1 142 ? -14.031 -9.516 -17.156 1 97.19 142 ARG B O 1
ATOM 2565 N N . TYR B 1 143 ? -12.664 -8.219 -15.961 1 98 143 TYR B N 1
ATOM 2566 C CA . TYR B 1 143 ? -11.492 -8.797 -16.609 1 98 143 TYR B CA 1
ATOM 2567 C C . TYR B 1 143 ? -11.297 -10.25 -16.188 1 98 143 TYR B C 1
ATOM 2569 O O . TYR B 1 143 ? -10.961 -11.102 -17 1 98 143 TYR B O 1
ATOM 2577 N N . ILE B 1 144 ? -11.5 -10.531 -14.914 1 98.06 144 ILE B N 1
ATOM 2578 C CA . ILE B 1 144 ? -11.414 -11.898 -14.414 1 98.06 144 ILE B CA 1
ATOM 2579 C C . ILE B 1 144 ? -12.422 -12.781 -15.156 1 98.06 144 ILE B C 1
ATOM 2581 O O . ILE B 1 144 ? -12.086 -13.891 -15.578 1 98.06 144 ILE B O 1
ATOM 2585 N N . ALA B 1 145 ? -13.602 -12.281 -15.312 1 97.75 145 ALA B N 1
ATOM 2586 C CA . ALA B 1 145 ? -14.664 -13.008 -16 1 97.75 145 ALA B CA 1
ATOM 2587 C C . ALA B 1 145 ? -14.32 -13.203 -17.484 1 97.75 145 ALA B C 1
ATOM 2589 O O . ALA B 1 145 ? -14.617 -14.25 -18.062 1 97.75 145 ALA B O 1
ATOM 2590 N N . LEU B 1 146 ? -13.789 -12.188 -18.031 1 98.12 146 LEU B N 1
ATOM 2591 C CA . LEU B 1 146 ? -13.398 -12.242 -19.438 1 98.12 146 LEU B CA 1
ATOM 2592 C C . LEU B 1 146 ? -12.438 -13.398 -19.688 1 98.12 146 LEU B C 1
ATOM 2594 O O . LEU B 1 146 ? -12.539 -14.086 -20.703 1 98.12 146 LEU B O 1
ATOM 2598 N N . LEU B 1 147 ? -11.492 -13.555 -18.781 1 98.19 147 LEU B N 1
ATOM 2599 C CA . LEU B 1 147 ? -10.516 -14.633 -18.922 1 98.19 147 LEU B CA 1
ATOM 2600 C C . LEU B 1 147 ? -11.195 -15.992 -18.828 1 98.19 147 LEU B C 1
ATOM 2602 O O . LEU B 1 147 ? -10.773 -16.953 -19.469 1 98.19 147 LEU B O 1
ATOM 2606 N N . CYS B 1 148 ? -12.234 -16.125 -18.016 1 97.94 148 CYS B N 1
ATOM 2607 C CA . CYS B 1 148 ? -13.039 -17.344 -17.969 1 97.94 148 CYS B CA 1
ATOM 2608 C C . CYS B 1 148 ? -13.758 -17.562 -19.297 1 97.94 148 CYS B C 1
ATOM 2610 O O . CYS B 1 148 ? -13.75 -18.672 -19.828 1 97.94 148 CYS B O 1
ATOM 2612 N N . ASP B 1 149 ? -14.328 -16.484 -19.797 1 97.94 149 ASP B N 1
ATOM 2613 C CA . ASP B 1 149 ? -15.062 -16.562 -21.062 1 97.94 149 ASP B CA 1
ATOM 2614 C C . ASP B 1 149 ? -14.156 -17.016 -22.203 1 97.94 149 ASP B C 1
ATOM 2616 O O . ASP B 1 149 ? -14.586 -17.734 -23.094 1 97.94 149 ASP B O 1
ATOM 2620 N N . LYS B 1 150 ? -12.961 -16.594 -22.109 1 97.94 150 LYS B N 1
ATOM 2621 C CA . LYS B 1 150 ? -11.977 -16.953 -23.125 1 97.94 150 LYS B CA 1
ATOM 2622 C C . LYS B 1 150 ? -11.367 -18.312 -22.844 1 97.94 150 LYS B C 1
ATOM 2624 O O . LYS B 1 150 ? -10.406 -18.719 -23.516 1 97.94 150 LYS B O 1
ATOM 2629 N N . MET B 1 151 ? -11.727 -18.953 -21.781 1 97.69 151 MET B N 1
ATOM 2630 C CA . MET B 1 151 ? -11.32 -20.312 -21.406 1 97.69 151 MET B CA 1
ATOM 2631 C C . MET B 1 151 ? -9.844 -20.344 -21.047 1 97.69 151 MET B C 1
ATOM 2633 O O . MET B 1 151 ? -9.148 -21.312 -21.375 1 97.69 151 MET B O 1
ATOM 2637 N N . LYS B 1 152 ? -9.406 -19.266 -20.531 1 98.25 152 LYS B N 1
ATOM 2638 C CA . LYS B 1 152 ? -8.023 -19.25 -20.078 1 98.25 152 LYS B CA 1
ATOM 2639 C C . LYS B 1 152 ? -7.887 -19.891 -18.703 1 98.25 152 LYS B C 1
ATOM 2641 O O . LYS B 1 152 ? -6.848 -20.469 -18.391 1 98.25 152 LYS B O 1
ATOM 2646 N N . TRP B 1 153 ? -8.898 -19.672 -17.922 1 98.38 153 TRP B N 1
ATOM 2647 C CA . TRP B 1 153 ? -8.961 -20.297 -16.609 1 98.38 153 TRP B CA 1
ATOM 2648 C C . TRP B 1 153 ? -10.406 -20.516 -16.172 1 98.38 153 TRP B C 1
ATOM 2650 O O . TRP B 1 153 ? -11.336 -20.172 -16.906 1 98.38 153 TRP B O 1
ATOM 2660 N N . LEU B 1 154 ? -10.547 -21.234 -15.07 1 97.94 154 LEU B N 1
ATOM 2661 C CA . LEU B 1 154 ? -11.852 -21.547 -14.492 1 97.94 154 LEU B CA 1
ATOM 2662 C C . LEU B 1 154 ? -11.914 -21.078 -13.039 1 97.94 154 LEU B C 1
ATOM 2664 O O . LEU B 1 154 ? -10.938 -21.188 -12.305 1 97.94 154 LEU B O 1
ATOM 2668 N N . SER B 1 155 ? -13.062 -20.625 -12.688 1 96.62 155 SER B N 1
ATOM 2669 C CA . SER B 1 155 ? -13.305 -20.312 -11.289 1 96.62 155 SER B CA 1
ATOM 2670 C C . SER B 1 155 ? -13.258 -21.562 -10.422 1 96.62 155 SER B C 1
ATOM 2672 O O . SER B 1 155 ? -13.719 -22.625 -10.844 1 96.62 155 SER B O 1
ATOM 2674 N N . VAL B 1 156 ? -12.672 -21.422 -9.312 1 97.25 156 VAL B N 1
ATOM 2675 C CA . VAL B 1 156 ? -12.656 -22.5 -8.344 1 97.25 156 VAL B CA 1
ATOM 2676 C C . VAL B 1 156 ? -13.812 -22.328 -7.359 1 97.25 156 VAL B C 1
ATOM 2678 O O . VAL B 1 156 ? -14.031 -21.234 -6.832 1 97.25 156 VAL B O 1
ATOM 2681 N N . LEU B 1 157 ? -14.531 -23.391 -7.121 1 95 157 LEU B N 1
ATOM 2682 C CA . LEU B 1 157 ? -15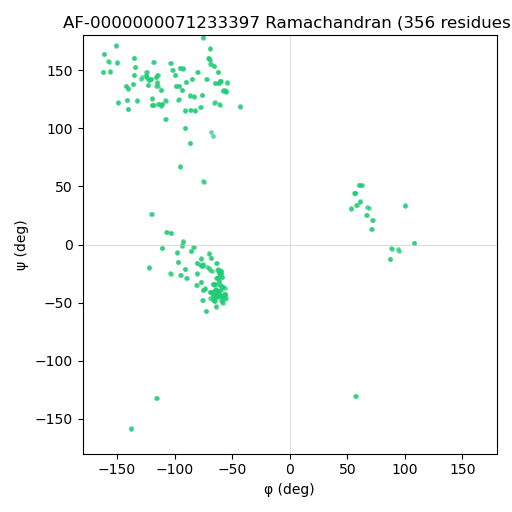.672 -23.328 -6.215 1 95 157 LEU B CA 1
ATOM 2683 C C . LEU B 1 157 ? -15.242 -22.859 -4.832 1 95 157 LEU B C 1
ATOM 2685 O O . LEU B 1 157 ? -14.234 -23.328 -4.297 1 95 157 LEU B O 1
ATOM 2689 N N . GLY B 1 158 ? -15.977 -21.922 -4.301 1 96.5 158 GLY B N 1
ATOM 2690 C CA . GLY B 1 158 ? -15.695 -21.438 -2.955 1 96.5 158 GLY B CA 1
ATOM 2691 C C . GLY B 1 158 ? -14.82 -20.203 -2.934 1 96.5 158 GLY B C 1
ATOM 2692 O O . GLY B 1 158 ? -14.57 -19.625 -1.872 1 96.5 158 GLY B O 1
ATOM 2693 N N . TYR B 1 159 ? -14.406 -19.891 -4.137 1 97.12 159 TYR B N 1
ATOM 2694 C CA . TYR B 1 159 ? -13.562 -18.703 -4.234 1 97.12 159 TYR B CA 1
ATOM 2695 C C . TYR B 1 159 ? -14.227 -17.641 -5.094 1 97.12 159 TYR B C 1
ATOM 2697 O O . TYR B 1 159 ? -15.023 -17.953 -5.98 1 97.12 159 TYR B O 1
ATOM 2705 N N . PRO B 1 160 ? -13.797 -16.328 -4.863 1 97.75 160 PRO B N 1
ATOM 2706 C CA . PRO B 1 160 ? -12.867 -15.836 -3.838 1 97.75 160 PRO B CA 1
ATOM 2707 C C . PRO B 1 160 ? -13.453 -15.922 -2.428 1 97.75 160 PRO B C 1
ATOM 2709 O O . PRO B 1 160 ? -14.672 -15.961 -2.26 1 97.75 160 PRO B O 1
ATOM 2712 N N . ILE B 1 161 ? -12.57 -15.992 -1.433 1 97.5 161 ILE B N 1
ATOM 2713 C CA . ILE B 1 161 ? -12.906 -15.93 -0.016 1 97.5 161 ILE B CA 1
ATOM 2714 C C . ILE B 1 161 ? -12.727 -14.5 0.495 1 97.5 161 ILE B C 1
ATOM 2716 O O . ILE B 1 161 ? -11.742 -13.836 0.157 1 97.5 161 ILE B O 1
ATOM 2720 N N . VAL B 1 162 ? -13.711 -14.055 1.283 1 96.44 162 VAL B N 1
ATOM 2721 C CA . VAL B 1 162 ? -13.555 -12.773 1.963 1 96.44 162 VAL B CA 1
ATOM 2722 C C . VAL B 1 162 ? -12.617 -12.93 3.154 1 96.44 162 VAL B C 1
ATOM 2724 O O . VAL B 1 162 ? -12.781 -13.836 3.969 1 96.44 162 VAL B O 1
ATOM 2727 N N . VAL B 1 163 ? -11.641 -12.086 3.209 1 94.62 163 VAL B N 1
ATOM 2728 C CA . VAL B 1 163 ? -10.68 -12.133 4.305 1 94.62 163 VAL B CA 1
ATOM 2729 C C . VAL B 1 163 ? -10.766 -10.852 5.125 1 94.62 163 VAL B C 1
ATOM 2731 O O . VAL B 1 163 ? -10.953 -9.766 4.574 1 94.62 163 VAL B O 1
ATOM 2734 N N . GLU B 1 164 ? -10.594 -10.93 6.387 1 89.38 164 GLU B N 1
ATOM 2735 C CA . GLU B 1 164 ? -10.727 -9.781 7.277 1 89.38 164 GLU B CA 1
ATOM 2736 C C . GLU B 1 164 ? -9.383 -9.094 7.496 1 89.38 164 GLU B C 1
ATOM 2738 O O . GLU B 1 164 ? -8.328 -9.727 7.375 1 89.38 164 GLU B O 1
ATOM 2743 N N . ASN B 1 165 ? -9.445 -7.762 7.762 1 83.38 165 ASN B N 1
ATOM 2744 C CA . ASN B 1 165 ? -8.289 -6.988 8.18 1 83.38 165 ASN B CA 1
ATOM 2745 C C . ASN B 1 165 ? -7.145 -7.098 7.176 1 83.38 165 ASN B C 1
ATOM 2747 O O . ASN B 1 165 ? -6.012 -7.398 7.547 1 83.38 165 ASN B O 1
ATOM 2751 N N . PHE B 1 166 ? -7.531 -6.984 5.887 1 87.62 166 PHE B N 1
ATOM 2752 C CA . PHE B 1 166 ? -6.531 -7.086 4.832 1 87.62 166 PHE B CA 1
ATOM 2753 C C . PHE B 1 166 ? -5.664 -5.836 4.785 1 87.62 166 PHE B C 1
ATOM 2755 O O . PHE B 1 166 ? -4.438 -5.918 4.906 1 87.62 166 PHE B O 1
ATOM 2762 N N . VAL B 1 167 ? -6.32 -4.68 4.609 1 77.19 167 VAL B N 1
ATOM 2763 C CA . VAL B 1 167 ? -5.621 -3.396 4.586 1 77.19 167 VAL B CA 1
ATOM 2764 C C . VAL B 1 167 ? -6.449 -2.346 5.324 1 77.19 167 VAL B C 1
ATOM 2766 O O . VAL B 1 167 ? -7.664 -2.254 5.129 1 77.19 167 VAL B O 1
ATOM 2769 N N . LYS B 1 168 ? -5.875 -1.543 6.184 1 76.31 168 LYS B N 1
ATOM 2770 C CA . LYS B 1 168 ? -6.531 -0.468 6.922 1 76.31 168 LYS B CA 1
ATOM 2771 C C . LYS B 1 168 ? -7.766 -0.981 7.664 1 76.31 168 LYS B C 1
ATOM 2773 O O . LYS B 1 168 ? -8.828 -0.356 7.621 1 76.31 168 LYS B O 1
ATOM 2778 N N . ASN B 1 169 ? -7.715 -2.236 8.078 1 75.94 169 ASN B N 1
ATOM 2779 C CA . ASN B 1 169 ? -8.781 -2.9 8.82 1 75.94 169 ASN B CA 1
ATOM 2780 C C . ASN B 1 169 ? -10 -3.166 7.949 1 75.94 169 ASN B C 1
ATOM 2782 O O . ASN B 1 169 ? -11.109 -3.326 8.453 1 75.94 169 ASN B O 1
ATOM 2786 N N . LEU B 1 170 ? -9.789 -3.029 6.719 1 85.31 170 LEU B N 1
ATOM 2787 C CA . LEU B 1 170 ? -10.859 -3.361 5.781 1 85.31 170 LEU B CA 1
ATOM 2788 C C . LEU B 1 170 ? -10.711 -4.793 5.27 1 85.31 170 LEU B C 1
ATOM 2790 O O . LEU B 1 170 ? -9.602 -5.332 5.242 1 85.31 170 LEU B O 1
ATOM 2794 N N . PRO B 1 171 ? -11.805 -5.344 4.93 1 90.56 171 PRO B N 1
ATOM 2795 C CA . PRO B 1 171 ? -11.734 -6.691 4.359 1 90.56 171 PRO B CA 1
ATOM 2796 C C . PRO B 1 171 ? -11.117 -6.707 2.961 1 90.56 171 PRO B C 1
ATOM 2798 O O . PRO B 1 171 ? -10.961 -5.652 2.34 1 90.56 171 PRO B O 1
ATOM 2801 N N . GLY B 1 172 ? -10.656 -7.844 2.539 1 94.31 172 GLY B N 1
ATOM 2802 C CA . GLY B 1 172 ? -10.188 -8.125 1.191 1 94.31 172 GLY B CA 1
ATOM 2803 C C . GLY B 1 172 ? -10.648 -9.469 0.667 1 94.31 172 GLY B C 1
ATOM 2804 O O . GLY B 1 172 ? -11.711 -9.961 1.06 1 94.31 172 GLY B O 1
ATOM 2805 N N . PHE B 1 173 ? -9.875 -9.914 -0.333 1 97.12 173 PHE B N 1
ATOM 2806 C CA . PHE B 1 173 ? -10.258 -11.172 -0.961 1 97.12 173 PHE B CA 1
ATOM 2807 C C . PHE B 1 173 ? -9.047 -12.07 -1.158 1 97.12 173 PHE B C 1
ATOM 2809 O O . PHE B 1 173 ? -7.918 -11.586 -1.281 1 97.12 173 PHE B O 1
ATOM 2816 N N . PHE B 1 174 ? -9.25 -13.352 -1.038 1 98.25 174 PHE B N 1
ATOM 2817 C CA . PHE B 1 174 ? -8.32 -14.359 -1.542 1 98.25 174 PHE B CA 1
ATOM 2818 C C . PHE B 1 174 ? -8.93 -15.117 -2.715 1 98.25 174 PHE B C 1
ATOM 2820 O O . PHE B 1 174 ? -9.961 -15.773 -2.568 1 98.25 174 PHE B O 1
ATOM 2827 N N . TYR B 1 175 ? -8.289 -15.039 -3.857 1 98.56 175 TYR B N 1
ATOM 2828 C CA . TYR B 1 175 ? -8.758 -15.664 -5.09 1 98.56 175 TYR B CA 1
ATOM 2829 C C . TYR B 1 175 ? -7.996 -16.953 -5.379 1 98.56 175 TYR B C 1
ATOM 2831 O O . TYR B 1 175 ? -6.84 -17.094 -4.98 1 98.56 175 TYR B O 1
ATOM 2839 N N . ALA B 1 176 ? -8.648 -17.844 -6.016 1 98.75 176 ALA B N 1
ATOM 2840 C CA . ALA B 1 176 ? -8.039 -19.031 -6.625 1 98.75 176 ALA B CA 1
ATOM 2841 C C . ALA B 1 176 ? -8.695 -19.359 -7.961 1 98.75 176 ALA B C 1
ATOM 2843 O O . ALA B 1 176 ? -9.922 -19.484 -8.039 1 98.75 176 ALA B O 1
ATOM 2844 N N . MET B 1 177 ? -7.918 -19.438 -8.953 1 98.75 177 MET B N 1
ATOM 2845 C CA . MET B 1 177 ? -8.367 -19.812 -10.289 1 98.75 177 MET B CA 1
ATOM 2846 C C . MET B 1 177 ? -7.566 -21 -10.812 1 98.75 177 MET B C 1
ATOM 2848 O O . MET B 1 177 ? -6.387 -21.156 -10.484 1 98.75 177 MET B O 1
ATOM 2852 N N . GLN B 1 178 ? -8.148 -21.766 -11.562 1 98.75 178 GLN B N 1
ATOM 2853 C CA . GLN B 1 178 ? -7.453 -22.906 -12.172 1 98.75 178 GLN B CA 1
ATOM 2854 C C . GLN B 1 178 ? -7.227 -22.672 -13.664 1 98.75 178 GLN B C 1
ATOM 2856 O O . GLN B 1 178 ? -8.18 -22.438 -14.406 1 98.75 178 GLN B O 1
ATOM 2861 N N . VAL B 1 179 ? -6.012 -22.75 -14.109 1 98.75 179 VAL B N 1
ATOM 2862 C CA . VAL B 1 179 ? -5.648 -22.484 -15.5 1 98.75 179 VAL B CA 1
ATOM 2863 C C . VAL B 1 179 ? -6.129 -23.641 -16.375 1 98.75 179 VAL B C 1
ATOM 2865 O O . VAL B 1 179 ? -6.059 -24.812 -15.977 1 98.75 179 VAL B O 1
ATOM 2868 N N . VAL B 1 180 ? -6.613 -23.25 -17.625 1 97.38 180 VAL B N 1
ATOM 2869 C CA . VAL B 1 180 ? -7.078 -24.25 -18.578 1 97.38 180 VAL B CA 1
ATOM 2870 C C . VAL B 1 180 ? -5.938 -24.641 -19.516 1 97.38 180 VAL B C 1
ATOM 2872 O O . VAL B 1 180 ? -5.113 -23.797 -19.891 1 97.38 180 VAL B O 1
#

Solvent-accessible surface area (backbone atoms only — not comparable to full-atom values): 18186 Å² total; per-residue (Å²): 71,30,24,27,30,39,54,50,30,42,54,57,53,59,71,67,62,68,67,51,80,44,38,32,35,28,45,59,32,52,56,31,61,41,40,48,55,41,35,77,70,59,35,61,44,29,31,34,28,30,61,45,65,71,37,44,57,53,22,60,72,64,67,37,53,74,43,80,44,81,47,70,69,36,67,85,47,81,64,99,61,59,71,45,65,23,41,30,38,41,32,32,54,36,62,47,70,60,57,36,50,71,72,20,49,61,59,53,52,47,30,32,20,70,73,13,38,44,34,33,16,28,58,51,54,72,78,38,27,84,72,30,72,70,29,33,93,54,40,54,62,50,50,57,49,47,38,38,74,67,54,48,29,41,84,33,90,81,46,61,36,82,37,75,47,26,45,64,63,30,54,20,35,38,40,44,34,33,31,83,72,31,24,27,29,36,54,49,31,42,54,56,51,59,70,66,61,68,65,50,80,46,38,31,37,29,43,58,32,52,57,31,60,40,40,48,55,41,35,76,70,59,34,60,44,28,30,33,29,29,60,46,64,70,37,44,57,54,22,60,73,65,67,35,53,74,44,80,42,81,47,71,68,37,68,84,46,80,64,99,61,58,69,44,64,22,42,32,37,39,31,32,54,38,62,45,69,62,57,35,50,70,72,21,48,62,59,53,53,48,30,32,19,68,74,15,39,45,33,33,17,27,58,51,54,71,78,39,27,82,71,30,73,69,30,32,93,54,39,54,61,50,51,58,48,47,39,38,75,69,54,50,30,41,83,33,89,81,48,62,36,82,37,75,48,26,44,66,63,30,54,18,35,38,39,45,33,32,32,84

Sequence (360 aa):
MEYNGGSIAAKYFLQMNFEKDSKILDIGAGTGIIGEILQHNGYENIDALDSNEEMLTILKQKNCYKNVIKSIVTPETKLPINDRQYDIIIMAGVFCPGHIDYRSLAQIIRITKSGGFICWSMGNPKIYADRDELYNDGNFERYIALLCDKMKWLSVLGYPIVVENFVKNLPGFFYAMQVVMEYNGGSIAAKYFLQMNFEKDSKILDIGAGTGIIGEILQHNGYENIDALDSNEEMLTILKQKNCYKNVIKSIVTPETKLPINDRQYDIIIMAGVFCPGHIDYRSLAQIIRITKSGGFICWSMGNPKIYADRDELYNDGNFERYIALLCDKMKWLSVLGYPIVVENFVKNLPGFFYAMQVV

Organism: Dermatophagoides farinae (NCBI:txid6954)